Protein AF-A0A940DG39-F1 (afdb_monomer_lite)

Foldseek 3Di:
DFQACVVLPCVLVVLQDPPDDAQAAEYADDDLQQADPCCSVPGCRVVSVVSNVVSCVVVPHHYDLQQPADWDDDPQKIKHKALSDDDDRPHHDHRLCSDIWMWIDHPHAIEIESAQHFCPPHRLVVCLVVPFAHAEYAWHPLQEPRTPDLSSCNRHLYQAYEGADPDDRDPVSCCRNCVVSVHYYYYCVVFVGWDWDVPPVVDIDIDGNDD

Sequence (211 aa):
THAHSDHLGGFDTVIEEDNVRIGRAYLKRYYEDRIDDYEVENWDNLEVYGQTVYALNAKGVPIISELEDVSFELGNYTVTIFNGREAEEGNKVGENENSLAVLVEKNGYRVMLSGDMNNYDGDEDEVGAAVGRVNVLKLGHHGYRGSSSADYVKALSPDFAIQTTGNPVDLGVKLRVTFAEGAPIYSTVKHNGIILDITRVDTPKLYQDIL

Secondary structure (DSSP, 8-state):
--S-HHHHTTHHHHHH-TT---S-EE-----GGGB-HHHHHHS-HHHHHHHHHHHHHHTTPPEE---TT-EEEETTEEEEEE--PPPPTT--B-TTTT--EEEEEETTEEEEE-TT--SSSSHHHHHHHHH---SEEEPGGGG-TTSS-HHHHHHH--SEEEE-SSSPPPHHHHIIIIIIS---EEETTTTTSEEEE-SSTTS-EEEES--

Structure (mmCIF, N/CA/C/O backbone):
data_AF-A0A940DG39-F1
#
_entry.id   AF-A0A940DG39-F1
#
loop_
_atom_site.group_PDB
_atom_site.id
_atom_site.type_symbol
_atom_site.label_atom_id
_atom_site.label_alt_id
_atom_site.label_comp_id
_atom_site.label_asym_id
_atom_site.label_entity_id
_atom_site.label_seq_id
_atom_site.pdbx_PDB_ins_code
_atom_site.Cartn_x
_atom_site.Cartn_y
_atom_site.Cartn_z
_atom_site.occupancy
_atom_site.B_iso_or_equiv
_atom_site.auth_seq_id
_atom_site.auth_comp_id
_atom_site.auth_asym_id
_atom_site.auth_atom_id
_atom_site.pdbx_PDB_model_num
ATOM 1 N N . THR A 1 1 ? -4.215 1.528 4.388 1.00 96.94 1 THR A N 1
ATOM 2 C CA . THR A 1 1 ? -2.843 0.989 4.559 1.00 96.94 1 THR A CA 1
ATOM 3 C C . THR A 1 1 ? -2.188 1.639 5.751 1.00 96.94 1 THR A C 1
ATOM 5 O O . THR A 1 1 ? -1.675 0.912 6.583 1.00 96.94 1 THR A O 1
ATOM 8 N N . HIS A 1 2 ? -2.288 2.959 5.849 1.00 97.69 2 HIS A N 1
ATOM 9 C CA . HIS A 1 2 ? -1.976 3.809 6.999 1.00 97.69 2 HIS A CA 1
ATOM 10 C C . HIS A 1 2 ? -3.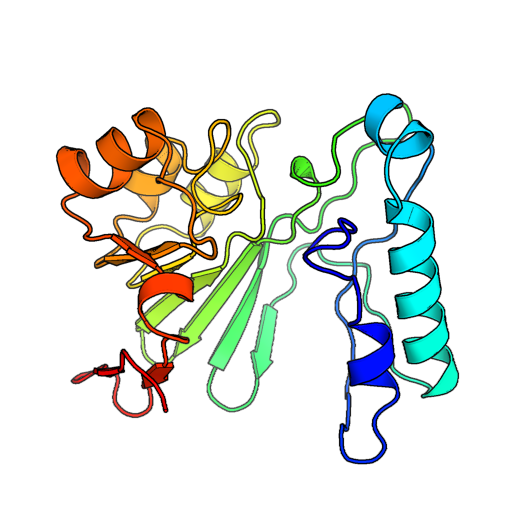011 4.958 7.024 1.00 97.69 2 HIS A C 1
ATOM 12 O O . HIS A 1 2 ? -3.944 4.929 6.214 1.00 97.69 2 HIS A O 1
ATOM 18 N N . ALA A 1 3 ? -2.879 5.922 7.930 1.00 97.94 3 ALA A N 1
ATOM 19 C CA . ALA A 1 3 ? -3.889 6.923 8.257 1.00 97.94 3 ALA A CA 1
ATOM 20 C C . ALA A 1 3 ? -3.775 8.275 7.530 1.00 97.94 3 ALA A C 1
ATOM 22 O O . ALA A 1 3 ? -4.431 9.219 7.952 1.00 97.94 3 ALA A O 1
ATOM 23 N N . HIS A 1 4 ? -3.022 8.405 6.433 1.00 98.38 4 HIS A N 1
ATOM 24 C CA . HIS A 1 4 ? -3.082 9.634 5.629 1.00 98.38 4 HIS A CA 1
ATOM 25 C C . HIS A 1 4 ? -4.418 9.737 4.889 1.00 98.38 4 HIS A C 1
ATOM 27 O O . HIS A 1 4 ? -5.037 8.735 4.502 1.00 98.38 4 HIS A O 1
ATOM 33 N N . SER A 1 5 ? -4.884 10.967 4.689 1.00 97.81 5 SER A N 1
ATOM 34 C CA . SER A 1 5 ? -6.203 11.258 4.124 1.00 97.81 5 SER A CA 1
ATOM 35 C C . SER A 1 5 ? -6.361 10.862 2.660 1.00 97.81 5 SER A C 1
ATOM 37 O O . SER A 1 5 ? -7.471 10.570 2.229 1.00 97.81 5 SER A O 1
ATOM 39 N N . ASP A 1 6 ? -5.295 10.745 1.879 1.00 96.69 6 ASP A N 1
ATOM 40 C CA . ASP A 1 6 ? -5.380 10.211 0.518 1.00 96.69 6 ASP A CA 1
ATOM 41 C C . ASP A 1 6 ? -5.486 8.669 0.467 1.00 96.69 6 ASP A C 1
ATOM 43 O O . ASP A 1 6 ? -5.678 8.099 -0.612 1.00 96.69 6 ASP A O 1
ATOM 47 N N . HIS A 1 7 ? -5.453 7.998 1.631 1.00 97.00 7 HIS A N 1
ATOM 48 C CA . HIS A 1 7 ? -5.701 6.558 1.787 1.00 97.00 7 HIS A CA 1
ATOM 49 C C . HIS A 1 7 ? -6.968 6.245 2.591 1.00 97.00 7 HIS A C 1
ATOM 51 O O . HIS A 1 7 ? -7.757 5.406 2.155 1.00 97.00 7 HIS A O 1
ATOM 57 N N . LEU A 1 8 ? -7.164 6.874 3.758 1.00 96.38 8 LEU A N 1
ATOM 58 C CA . LEU A 1 8 ? -8.368 6.684 4.589 1.00 96.38 8 LEU A CA 1
ATOM 59 C C . LEU A 1 8 ? -9.456 7.734 4.357 1.00 96.38 8 LEU A C 1
ATOM 61 O O . LEU A 1 8 ? -10.614 7.481 4.689 1.00 96.38 8 LEU A O 1
ATOM 65 N N . GLY A 1 9 ? -9.124 8.899 3.805 1.00 94.56 9 GLY A N 1
ATOM 66 C CA . GLY A 1 9 ? -10.097 9.970 3.609 1.00 94.56 9 GLY A CA 1
ATOM 67 C C . GLY A 1 9 ? -11.226 9.538 2.675 1.00 94.56 9 GLY A C 1
ATOM 68 O O . GLY A 1 9 ? -11.003 8.996 1.591 1.00 94.56 9 GLY A O 1
ATOM 69 N N . GLY A 1 10 ? -12.464 9.748 3.124 1.00 93.19 10 GLY A N 1
ATOM 70 C CA . GLY A 1 10 ? -13.676 9.318 2.425 1.00 93.19 10 GLY A CA 1
ATOM 71 C C . GLY A 1 10 ? -13.954 7.812 2.497 1.00 93.19 10 GLY A C 1
ATOM 72 O O . GLY A 1 10 ? -14.935 7.345 1.912 1.00 93.19 10 GLY A O 1
ATOM 73 N N . PHE A 1 11 ? -13.122 7.024 3.188 1.00 93.94 11 PHE A N 1
ATOM 74 C CA . PHE A 1 11 ? -13.364 5.590 3.334 1.00 93.94 11 PHE A CA 1
ATOM 75 C C . PHE A 1 11 ? -14.551 5.304 4.259 1.00 93.94 11 PHE A C 1
ATOM 77 O O . PHE A 1 11 ? -15.302 4.362 4.012 1.00 93.94 11 PHE A O 1
ATOM 84 N N . ASP A 1 12 ? -14.779 6.162 5.252 1.00 96.62 12 ASP A N 1
ATOM 85 C CA . ASP A 1 12 ? -16.000 6.226 6.059 1.00 96.62 12 ASP A CA 1
ATOM 86 C C . ASP A 1 12 ? -17.260 6.336 5.185 1.00 96.62 12 ASP A C 1
ATOM 88 O O . ASP A 1 12 ? -18.193 5.559 5.364 1.00 96.62 12 ASP A O 1
ATOM 92 N N . THR A 1 13 ? -17.243 7.192 4.159 1.00 96.94 13 THR A N 1
ATOM 93 C CA . THR A 1 13 ? -18.361 7.347 3.216 1.00 96.94 13 THR A CA 1
ATOM 94 C C . THR A 1 13 ? -18.645 6.030 2.491 1.00 96.94 13 THR A C 1
ATOM 96 O O . THR A 1 13 ? -19.789 5.588 2.431 1.00 96.94 13 THR A O 1
ATOM 99 N N . VAL A 1 14 ? -17.604 5.342 1.998 1.00 95.69 14 VAL A N 1
ATOM 100 C CA . VAL A 1 14 ? -17.751 4.015 1.363 1.00 95.69 14 VAL A CA 1
ATOM 101 C C . VAL A 1 14 ? -18.278 2.980 2.357 1.00 95.69 14 VAL A C 1
ATOM 103 O O . VAL A 1 14 ? -19.089 2.128 1.991 1.00 95.69 14 VAL A O 1
ATOM 106 N N . ILE A 1 15 ? -17.821 3.035 3.609 1.00 97.19 15 ILE A N 1
ATOM 107 C CA . ILE A 1 15 ? -18.299 2.154 4.671 1.00 97.19 15 ILE A CA 1
ATOM 108 C C . ILE A 1 15 ? -19.778 2.400 4.935 1.00 97.19 15 ILE A C 1
ATOM 110 O O . ILE A 1 15 ? -20.499 1.424 5.104 1.00 97.19 15 ILE A O 1
ATOM 114 N N . GLU A 1 16 ? -20.243 3.648 4.943 1.00 96.62 16 GLU A N 1
ATOM 115 C CA . GLU A 1 16 ? -21.619 4.041 5.255 1.00 96.62 16 GLU A CA 1
ATOM 116 C C . GLU A 1 16 ? -22.638 3.663 4.172 1.00 96.62 16 GLU A C 1
ATOM 118 O O . GLU A 1 16 ? -23.787 3.374 4.510 1.00 96.62 16 GLU A O 1
ATOM 123 N N . GLU A 1 17 ? -22.224 3.494 2.915 1.00 97.44 17 GLU A N 1
ATOM 124 C CA . GLU A 1 17 ? -23.105 3.104 1.804 1.00 97.44 17 GLU A CA 1
ATOM 125 C C . GLU A 1 17 ? -23.902 1.807 2.066 1.00 97.44 17 GLU A C 1
ATOM 127 O O . GLU A 1 17 ? -23.350 0.742 2.363 1.00 97.44 17 GLU A O 1
ATOM 132 N N . ASP A 1 18 ? -25.230 1.862 1.925 1.00 94.38 18 ASP A N 1
ATOM 133 C CA . ASP A 1 18 ? -26.146 0.751 2.248 1.00 94.38 18 ASP A CA 1
ATOM 134 C C . ASP A 1 18 ? -25.943 -0.495 1.369 1.00 94.38 18 ASP A C 1
ATOM 136 O O . ASP A 1 18 ? -26.258 -1.624 1.763 1.00 94.38 18 ASP A O 1
ATOM 140 N N . ASN A 1 19 ? -25.429 -0.309 0.152 1.00 95.81 19 ASN A N 1
ATOM 141 C CA . ASN A 1 19 ? -25.162 -1.392 -0.793 1.00 95.81 19 ASN A CA 1
ATOM 142 C C . ASN A 1 19 ? -23.775 -2.035 -0.605 1.00 95.81 19 ASN A C 1
ATOM 144 O O . ASN A 1 19 ? -23.493 -3.050 -1.250 1.00 95.81 19 ASN A O 1
ATOM 148 N N . VAL A 1 20 ? -22.938 -1.504 0.291 1.00 95.50 20 VAL A N 1
ATOM 149 C CA . VAL A 1 20 ? -21.625 -2.059 0.622 1.00 95.50 20 VAL A CA 1
ATOM 150 C C . VAL A 1 20 ? -21.750 -2.967 1.844 1.00 95.50 20 VAL A C 1
ATOM 152 O O . VAL A 1 20 ? -22.178 -2.565 2.925 1.00 95.50 20 VAL A O 1
ATOM 155 N N . ARG A 1 21 ? -21.365 -4.236 1.674 1.00 94.25 21 ARG A N 1
ATOM 156 C CA . ARG A 1 21 ? -21.323 -5.229 2.756 1.00 94.25 21 ARG A CA 1
ATOM 157 C C . ARG A 1 21 ? -19.880 -5.544 3.101 1.00 94.25 21 ARG A C 1
ATOM 159 O O . ARG A 1 21 ? -19.159 -6.098 2.274 1.00 94.25 21 ARG A O 1
ATOM 166 N N . ILE A 1 22 ? -19.489 -5.242 4.333 1.00 96.12 22 ILE A N 1
ATOM 167 C CA . ILE A 1 22 ? -18.119 -5.428 4.812 1.00 96.12 22 ILE A CA 1
ATOM 168 C C . ILE A 1 22 ? -18.109 -6.561 5.830 1.00 96.12 22 ILE A C 1
ATOM 170 O O . ILE A 1 22 ? -18.815 -6.514 6.832 1.00 96.12 22 ILE A O 1
ATOM 174 N N . GLY A 1 23 ? -17.325 -7.604 5.556 1.00 95.94 23 GLY A N 1
ATOM 175 C CA . GLY A 1 23 ? -17.200 -8.744 6.468 1.00 95.94 23 GLY A CA 1
ATOM 176 C C . GLY A 1 23 ? -16.258 -8.478 7.644 1.00 95.94 23 GLY A C 1
ATOM 177 O O . GLY A 1 23 ? -16.492 -8.981 8.737 1.00 95.94 23 GLY A O 1
ATOM 178 N N . ARG A 1 24 ? -15.181 -7.724 7.405 1.00 97.12 24 ARG A N 1
ATOM 179 C CA . ARG A 1 24 ? -14.137 -7.346 8.371 1.00 97.12 24 ARG A CA 1
ATOM 180 C C . ARG A 1 24 ? -13.260 -6.246 7.777 1.00 97.12 24 ARG A C 1
ATOM 182 O O . ARG A 1 24 ? -13.156 -6.158 6.553 1.00 97.12 24 ARG A O 1
ATOM 189 N N . ALA A 1 25 ? -12.608 -5.475 8.634 1.00 97.50 25 ALA A N 1
ATOM 190 C CA . ALA A 1 25 ? -11.588 -4.501 8.271 1.00 97.50 25 ALA A CA 1
ATOM 191 C C . ALA A 1 25 ? -10.239 -4.902 8.874 1.00 97.50 25 ALA A C 1
ATOM 193 O O . ALA A 1 25 ? -10.183 -5.345 10.018 1.00 97.50 25 ALA A O 1
ATOM 194 N N . TYR A 1 26 ? -9.165 -4.732 8.108 1.00 98.06 26 TYR A N 1
ATOM 195 C CA . TYR A 1 26 ? -7.789 -4.866 8.584 1.00 98.06 26 TYR A CA 1
ATOM 196 C C . TYR A 1 26 ? -7.218 -3.458 8.716 1.00 98.06 26 TYR A C 1
ATOM 198 O O . TYR A 1 26 ? -7.115 -2.748 7.715 1.00 98.06 26 TYR A O 1
ATOM 206 N N . LEU A 1 27 ? -6.934 -3.033 9.944 1.00 97.62 27 LEU A N 1
ATOM 207 C CA . LEU A 1 27 ? -6.554 -1.657 10.248 1.00 97.62 27 LEU A CA 1
ATOM 208 C C . LEU A 1 27 ? -5.621 -1.648 11.463 1.00 97.62 27 LEU A C 1
ATOM 210 O O . LEU A 1 27 ? -6.032 -2.057 12.554 1.00 97.62 27 LEU A O 1
ATOM 214 N N . LYS A 1 28 ? -4.380 -1.187 11.258 1.00 96.75 28 LYS A N 1
ATOM 215 C CA . LYS A 1 28 ? -3.438 -0.894 12.348 1.00 96.75 28 LYS A CA 1
ATOM 216 C C . LYS A 1 28 ? -4.031 0.147 13.282 1.00 96.75 28 LYS A C 1
ATOM 218 O O . LYS A 1 28 ? -4.863 0.954 12.865 1.00 96.75 28 LYS A O 1
ATOM 223 N N . ARG A 1 29 ? -3.637 0.112 14.550 1.00 96.31 29 ARG A N 1
ATOM 224 C CA . ARG A 1 29 ? -4.107 1.116 15.506 1.00 96.31 29 ARG A CA 1
ATOM 225 C C . ARG A 1 29 ? -3.304 2.390 15.309 1.00 96.31 29 ARG A C 1
ATOM 227 O O . ARG A 1 29 ? -2.085 2.348 15.251 1.00 96.31 29 ARG A O 1
ATOM 234 N N . TYR A 1 30 ? -3.987 3.527 15.277 1.00 96.50 30 TYR A N 1
ATOM 235 C CA . TYR A 1 30 ? -3.310 4.816 15.303 1.00 96.50 30 TYR A CA 1
ATOM 236 C C . TYR A 1 30 ? -2.899 5.160 16.740 1.00 96.50 30 TYR A C 1
ATOM 238 O O . TYR A 1 30 ? -3.759 5.337 17.610 1.00 96.50 30 TYR A O 1
ATOM 246 N N . TYR A 1 31 ? -1.593 5.242 16.985 1.00 96.00 31 TYR A N 1
ATOM 247 C CA . TYR A 1 31 ? -1.007 5.648 18.263 1.00 96.00 31 TYR A CA 1
ATOM 248 C C . TYR A 1 31 ? -0.365 7.024 18.105 1.00 96.00 31 TYR A C 1
ATOM 250 O O . TYR A 1 31 ? 0.789 7.120 17.704 1.00 96.00 31 TYR A O 1
ATOM 258 N N . GLU A 1 32 ? -1.110 8.088 18.409 1.00 95.50 32 GLU A N 1
ATOM 259 C CA . GLU A 1 32 ? -0.660 9.480 18.232 1.00 95.50 32 GLU A CA 1
ATOM 260 C C . GLU A 1 32 ? 0.696 9.764 18.903 1.00 95.50 32 GLU A C 1
ATOM 262 O O . GLU A 1 32 ? 1.525 10.483 18.357 1.00 95.50 32 GLU A O 1
ATOM 267 N N . ASP A 1 33 ? 0.969 9.138 20.051 1.00 95.75 33 ASP A N 1
ATOM 268 C CA . ASP A 1 33 ? 2.230 9.261 20.789 1.00 95.75 33 ASP A CA 1
ATOM 269 C C . ASP A 1 33 ? 3.442 8.621 20.084 1.00 95.75 33 ASP A C 1
ATOM 271 O O . ASP A 1 33 ? 4.585 8.882 20.470 1.00 95.75 33 ASP A O 1
ATOM 275 N N . ARG A 1 34 ? 3.199 7.814 19.044 1.00 96.56 34 ARG A N 1
ATOM 276 C CA . ARG A 1 34 ? 4.197 7.108 18.224 1.00 96.56 34 ARG A CA 1
ATOM 277 C C . ARG A 1 34 ? 4.277 7.637 16.792 1.00 96.56 34 ARG A C 1
ATOM 279 O O . ARG A 1 34 ? 4.991 7.056 15.977 1.00 96.56 34 ARG A O 1
ATOM 286 N N . ILE A 1 35 ? 3.577 8.729 16.486 1.00 97.31 35 ILE A N 1
ATOM 287 C CA . ILE A 1 35 ? 3.649 9.401 15.185 1.00 97.31 35 ILE A CA 1
ATOM 288 C C . ILE A 1 35 ? 4.539 10.640 15.277 1.00 97.31 35 ILE A C 1
ATOM 290 O O . ILE A 1 35 ? 4.609 11.289 16.324 1.00 97.31 35 ILE A O 1
ATOM 294 N N . ASP A 1 36 ? 5.262 10.941 14.196 1.00 96.38 36 ASP A N 1
ATOM 295 C CA . ASP A 1 36 ? 6.071 12.153 14.080 1.00 96.38 36 ASP A CA 1
ATOM 296 C C . ASP A 1 36 ? 5.241 13.412 14.382 1.00 96.38 36 ASP A C 1
ATOM 298 O O . ASP A 1 36 ? 4.117 13.580 13.901 1.00 96.38 36 ASP A O 1
ATOM 302 N N . ASP A 1 37 ? 5.816 14.309 15.189 1.00 97.44 37 ASP A N 1
ATOM 303 C CA . ASP A 1 37 ? 5.130 15.512 15.672 1.00 97.44 37 ASP A CA 1
ATOM 304 C C . ASP A 1 37 ? 4.659 16.409 14.526 1.00 97.44 37 ASP A C 1
ATOM 306 O O . ASP A 1 37 ? 3.609 17.039 14.630 1.00 97.44 37 ASP A O 1
ATOM 310 N N . TYR A 1 38 ? 5.387 16.440 13.406 1.00 97.94 38 TYR A N 1
ATOM 311 C CA . TYR A 1 38 ? 4.965 17.208 12.246 1.00 97.94 38 TYR A CA 1
ATOM 312 C C . TYR A 1 38 ? 3.636 16.696 11.689 1.00 97.94 38 TYR A C 1
ATOM 314 O O . TYR A 1 38 ? 2.758 17.510 11.403 1.00 97.94 38 TYR A O 1
ATOM 322 N N . GLU A 1 39 ? 3.466 15.380 11.548 1.00 98.12 39 GLU A N 1
ATOM 323 C CA . GLU A 1 39 ? 2.215 14.818 11.032 1.00 98.12 39 GLU A CA 1
ATOM 324 C C . GLU A 1 39 ? 1.061 15.064 12.007 1.00 98.12 39 GLU A C 1
ATOM 326 O O . GLU A 1 39 ? -0.011 15.496 11.587 1.00 98.12 39 GLU A O 1
ATOM 331 N N . VAL A 1 40 ? 1.300 14.868 13.309 1.00 97.50 40 VAL A N 1
ATOM 332 C CA . VAL A 1 40 ? 0.298 15.110 14.360 1.00 97.50 40 VAL A CA 1
ATOM 333 C C . VAL A 1 40 ? -0.165 16.570 14.366 1.00 97.50 40 VAL A C 1
ATOM 335 O O . VAL A 1 40 ? -1.354 16.845 14.509 1.00 97.50 40 VAL A O 1
ATOM 338 N N . GLU A 1 41 ? 0.757 17.520 14.201 1.00 97.81 41 GLU A N 1
ATOM 339 C CA . GLU A 1 41 ? 0.451 18.952 14.260 1.00 97.81 41 GLU A CA 1
ATOM 340 C C . GLU A 1 41 ? -0.143 19.517 12.960 1.00 97.81 41 GLU A C 1
ATOM 342 O O . GLU A 1 41 ? -0.834 20.539 13.006 1.00 97.81 41 GLU A O 1
ATOM 347 N N . ASN A 1 42 ? 0.153 18.917 11.801 1.00 98.06 42 ASN A N 1
ATOM 348 C CA . ASN A 1 42 ? -0.136 19.530 10.499 1.00 98.06 42 ASN A CA 1
ATOM 349 C C . ASN A 1 42 ? -1.135 18.753 9.639 1.00 98.06 42 ASN A C 1
ATOM 351 O O . ASN A 1 42 ? -1.664 19.343 8.691 1.00 98.06 42 ASN A O 1
ATOM 355 N N . TRP A 1 43 ? -1.383 17.473 9.921 1.00 97.88 43 TRP A N 1
ATOM 356 C CA . TRP A 1 43 ? -2.226 16.601 9.099 1.00 97.88 43 TRP A CA 1
ATOM 357 C C . TRP A 1 43 ? -3.445 16.077 9.864 1.00 97.88 43 TRP A C 1
ATOM 359 O O . TRP A 1 43 ? -3.592 16.259 11.070 1.00 97.88 43 TRP A O 1
ATOM 369 N N . ASP A 1 44 ? -4.366 15.459 9.130 1.00 97.56 44 ASP A N 1
ATOM 370 C CA . ASP A 1 44 ? -5.678 15.016 9.601 1.00 97.56 44 ASP A CA 1
ATOM 371 C C . ASP A 1 44 ? -5.724 13.520 9.963 1.00 97.56 44 ASP A C 1
ATOM 373 O O . ASP A 1 44 ? -6.801 12.930 10.050 1.00 97.56 44 ASP A O 1
ATOM 377 N N . ASN A 1 45 ? -4.565 12.904 10.223 1.00 98.00 45 ASN A N 1
ATOM 378 C CA . ASN A 1 45 ? -4.420 11.456 10.406 1.00 98.00 45 ASN A CA 1
ATOM 379 C C . ASN A 1 45 ? -5.372 10.879 11.470 1.00 98.00 45 ASN A C 1
ATOM 381 O O . ASN A 1 45 ? -6.102 9.914 11.225 1.00 98.00 45 ASN A O 1
ATOM 385 N N . LEU A 1 46 ? -5.399 11.496 12.659 1.00 97.69 46 LEU A N 1
ATOM 386 C CA . LEU A 1 46 ? -6.267 11.065 13.758 1.00 97.69 46 LEU A CA 1
ATOM 387 C C . LEU A 1 46 ? -7.753 11.235 13.413 1.00 97.69 46 LEU A C 1
ATOM 389 O O . LEU A 1 46 ? -8.580 10.411 13.813 1.00 97.69 46 LEU A O 1
ATOM 393 N N . GLU A 1 47 ? -8.096 12.292 12.675 1.00 98.00 47 GLU A N 1
ATOM 394 C CA . GLU A 1 47 ? -9.468 12.577 12.265 1.00 98.00 47 GLU A CA 1
ATOM 395 C C . GLU A 1 47 ? -9.981 11.496 11.308 1.00 98.00 47 GLU A C 1
ATOM 397 O O . GLU A 1 47 ? -10.995 10.856 11.605 1.00 98.00 47 GLU A O 1
ATOM 402 N N . VAL A 1 48 ? -9.260 11.224 10.214 1.00 98.31 48 VAL A N 1
ATOM 403 C CA . VAL A 1 48 ? -9.685 10.227 9.214 1.00 98.31 48 VAL A CA 1
ATOM 404 C C . VAL A 1 48 ? -9.650 8.797 9.762 1.00 98.31 48 VAL A C 1
ATOM 406 O O . VAL A 1 48 ? -10.527 7.983 9.446 1.00 98.31 48 VAL A O 1
ATOM 409 N N . TYR A 1 49 ? -8.701 8.484 10.653 1.00 98.56 49 TYR A N 1
ATOM 410 C CA . TYR A 1 49 ? -8.698 7.219 11.390 1.00 98.56 49 TYR A CA 1
ATOM 411 C C . TYR A 1 49 ? -9.943 7.092 12.281 1.00 98.56 49 TYR A C 1
ATOM 413 O O . TYR A 1 49 ? -10.640 6.073 12.243 1.00 98.56 49 TYR A O 1
ATOM 421 N N . GLY A 1 50 ? -10.263 8.138 13.050 1.00 98.50 50 GLY A N 1
ATOM 422 C CA . GLY A 1 50 ? -11.428 8.176 13.931 1.00 98.50 50 GLY A CA 1
ATOM 423 C C . GLY A 1 50 ? -12.752 8.023 13.179 1.00 98.50 50 GLY A C 1
ATOM 424 O O . GLY A 1 50 ? -13.594 7.222 13.590 1.00 98.50 50 GLY A O 1
ATOM 425 N N . GLN A 1 51 ? -12.913 8.729 12.055 1.00 98.50 51 GLN A N 1
ATOM 426 C CA . GLN A 1 51 ? -14.073 8.613 11.160 1.00 98.50 51 GLN A CA 1
ATOM 427 C C . GLN A 1 51 ? -14.236 7.177 10.643 1.00 98.50 51 GLN A C 1
ATOM 429 O O . GLN A 1 51 ? -15.312 6.586 10.761 1.00 98.50 51 GLN A O 1
ATOM 434 N N . THR A 1 52 ? -13.144 6.567 10.172 1.00 98.38 52 THR A N 1
ATOM 435 C CA . THR A 1 52 ? -13.136 5.179 9.685 1.00 98.38 52 THR A CA 1
ATOM 436 C C . THR A 1 52 ? -13.548 4.191 10.782 1.00 98.38 52 THR A C 1
ATOM 438 O O . THR A 1 52 ? -14.435 3.357 10.579 1.00 98.38 52 THR A O 1
ATOM 441 N N . VAL A 1 53 ? -12.944 4.283 11.972 1.00 98.62 53 VAL A N 1
ATOM 442 C CA . VAL A 1 53 ? -13.264 3.407 13.112 1.00 98.62 53 VAL A CA 1
ATOM 443 C C . VAL A 1 53 ? -14.711 3.594 13.567 1.00 98.62 53 VAL A C 1
ATOM 445 O O . VAL A 1 53 ? -15.387 2.611 13.885 1.00 98.62 53 VAL A O 1
ATOM 448 N N . TYR A 1 54 ? -15.214 4.830 13.585 1.00 98.44 54 TYR A N 1
ATOM 449 C CA . TYR A 1 54 ? -16.607 5.115 13.913 1.00 98.44 54 TYR A CA 1
ATOM 450 C C . TYR A 1 54 ? -17.566 4.444 12.924 1.00 98.44 54 TYR A C 1
ATOM 452 O O . TYR A 1 54 ? -18.451 3.703 13.357 1.00 98.44 54 TYR A O 1
ATOM 460 N N . ALA A 1 55 ? -17.356 4.629 11.617 1.00 98.25 55 ALA A N 1
ATOM 461 C CA . ALA A 1 55 ? -18.202 4.052 10.573 1.00 98.25 55 ALA A CA 1
ATOM 462 C C . ALA A 1 55 ? -18.217 2.511 10.625 1.00 98.25 55 ALA A C 1
ATOM 464 O O . ALA A 1 55 ? -19.279 1.883 10.557 1.00 98.25 55 ALA A O 1
ATOM 465 N N . LEU A 1 56 ? -17.050 1.884 10.833 1.00 98.44 56 LEU A N 1
ATOM 466 C CA . LEU A 1 56 ? -16.933 0.429 10.994 1.00 98.44 56 LEU A CA 1
ATOM 467 C C . LEU A 1 56 ? -17.715 -0.072 12.214 1.00 98.44 56 LEU A C 1
ATOM 469 O O . LEU A 1 56 ? -18.501 -1.017 12.102 1.00 98.44 56 LEU A O 1
ATOM 473 N N . ASN A 1 57 ? -17.550 0.583 13.366 1.00 98.25 57 ASN A N 1
ATOM 474 C CA . ASN A 1 57 ? -18.260 0.225 14.593 1.00 98.25 57 ASN A CA 1
ATOM 475 C C . ASN A 1 57 ? -19.774 0.436 14.472 1.00 98.25 57 ASN A C 1
ATOM 477 O O . ASN A 1 57 ? -20.542 -0.410 14.931 1.00 98.25 57 ASN A O 1
ATOM 481 N N . ALA A 1 58 ? -20.215 1.517 13.825 1.00 97.88 58 ALA A N 1
ATOM 482 C CA . ALA A 1 58 ? -21.630 1.804 13.597 1.00 97.88 58 ALA A CA 1
ATOM 483 C C . ALA A 1 58 ? -22.318 0.705 12.768 1.00 97.88 58 ALA A C 1
ATOM 485 O O . ALA A 1 58 ? -23.471 0.361 13.034 1.00 97.88 58 ALA A O 1
ATOM 486 N N . LYS A 1 59 ? -21.596 0.096 11.817 1.00 96.94 59 LYS A N 1
ATOM 487 C CA . LYS A 1 59 ? -22.068 -1.065 11.043 1.00 96.94 59 LYS A CA 1
ATOM 488 C C . LYS A 1 59 ? -21.792 -2.422 11.697 1.00 96.94 59 LYS A C 1
ATOM 490 O O . LYS A 1 59 ? -22.149 -3.452 11.126 1.00 96.94 59 LYS A O 1
ATOM 495 N N . GLY A 1 60 ? -21.179 -2.449 12.881 1.00 97.25 60 GLY A N 1
ATOM 496 C CA . GLY A 1 60 ? -20.810 -3.687 13.569 1.00 97.25 60 GLY A CA 1
ATOM 497 C C . GLY A 1 60 ? -19.775 -4.522 12.807 1.00 97.25 60 GLY A C 1
ATOM 498 O O . GLY A 1 60 ? -19.763 -5.746 12.935 1.00 97.25 60 GLY A O 1
ATOM 499 N N . VAL A 1 61 ? -18.936 -3.879 11.990 1.00 98.38 61 VAL A N 1
ATOM 500 C CA . VAL A 1 61 ? -17.879 -4.540 11.219 1.00 98.38 61 VAL A CA 1
ATOM 501 C C . VAL A 1 61 ? -16.705 -4.864 12.151 1.00 98.38 61 VAL A C 1
ATOM 503 O O . VAL A 1 61 ? -16.173 -3.956 12.788 1.00 98.38 61 VAL A O 1
ATOM 506 N N . PRO A 1 62 ? -16.247 -6.127 12.225 1.00 98.19 62 PRO A N 1
ATOM 507 C CA . PRO A 1 62 ? -15.068 -6.485 13.008 1.00 98.19 62 PRO A CA 1
ATOM 508 C C . PRO A 1 62 ? -13.805 -5.784 12.494 1.00 98.19 62 PRO A C 1
ATOM 510 O O . PRO A 1 62 ? -13.478 -5.898 11.310 1.00 98.19 62 PRO A O 1
ATOM 513 N N . ILE A 1 63 ? -13.074 -5.121 13.392 1.00 98.44 63 ILE A N 1
ATOM 514 C CA . ILE A 1 63 ? -11.763 -4.521 13.116 1.00 98.44 63 ILE A CA 1
ATOM 515 C C . ILE A 1 63 ? -10.673 -5.471 13.621 1.00 98.44 63 ILE A C 1
ATOM 517 O O . ILE A 1 63 ? -10.655 -5.842 14.794 1.00 98.44 63 ILE A O 1
ATOM 521 N N . ILE A 1 64 ? -9.779 -5.878 12.725 1.00 98.06 64 ILE A N 1
ATOM 522 C CA . ILE A 1 64 ? -8.619 -6.721 13.005 1.00 98.06 64 ILE A CA 1
ATOM 523 C C . ILE A 1 64 ? -7.387 -5.817 12.988 1.00 98.06 64 ILE A C 1
ATOM 525 O O . ILE A 1 64 ? -7.023 -5.296 11.934 1.00 98.06 64 ILE A O 1
ATOM 529 N N . SER A 1 65 ? -6.767 -5.648 14.155 1.00 97.06 65 SER A N 1
ATOM 530 C CA . SER A 1 65 ? -5.558 -4.827 14.328 1.00 97.06 65 SER A CA 1
ATOM 531 C C . SER A 1 65 ? -4.310 -5.628 14.686 1.00 97.06 65 SER A C 1
ATOM 533 O O . SER A 1 65 ? -3.215 -5.098 14.587 1.00 97.06 65 SER A O 1
ATOM 535 N N . GLU A 1 66 ? -4.456 -6.904 15.049 1.00 95.38 66 GLU A N 1
ATOM 536 C CA . GLU A 1 66 ? -3.320 -7.823 15.173 1.00 95.38 66 GLU A CA 1
ATOM 537 C C . GLU A 1 66 ? -2.988 -8.333 13.766 1.00 95.38 66 GLU A C 1
ATOM 539 O O . GLU A 1 66 ? -3.719 -9.165 13.218 1.00 95.38 66 GLU A O 1
ATOM 544 N N . LEU A 1 67 ? -1.963 -7.744 13.144 1.00 96.62 67 LEU A N 1
ATOM 545 C CA . LEU A 1 67 ? -1.686 -7.888 11.709 1.00 96.62 67 LEU A CA 1
ATOM 546 C C . LEU A 1 67 ? -0.353 -8.571 11.389 1.00 96.62 67 LEU A C 1
ATOM 548 O O . LEU A 1 67 ? 0.006 -8.689 10.218 1.00 96.62 67 LEU A O 1
ATOM 552 N N . GLU A 1 68 ? 0.355 -9.057 12.405 1.00 93.25 68 GLU A N 1
ATOM 553 C CA . GLU A 1 68 ? 1.515 -9.929 12.221 1.00 93.25 68 GLU A CA 1
ATOM 554 C C . GLU A 1 68 ? 1.073 -11.320 11.741 1.00 93.25 68 GLU A C 1
ATOM 556 O O . GLU A 1 68 ? 0.078 -11.871 12.216 1.00 93.25 68 GLU A O 1
ATOM 561 N N . ASP A 1 69 ? 1.798 -11.874 10.764 1.00 88.12 69 ASP A N 1
ATOM 562 C CA . ASP A 1 69 ? 1.549 -13.198 10.175 1.00 88.12 69 ASP A CA 1
ATOM 563 C C . ASP A 1 69 ? 0.120 -13.414 9.626 1.00 88.12 69 ASP A C 1
ATOM 565 O O . ASP A 1 69 ? -0.402 -14.535 9.587 1.00 88.12 69 ASP A O 1
ATOM 569 N N . VAL A 1 70 ? -0.540 -12.346 9.161 1.00 96.88 70 VAL A N 1
ATOM 570 C CA . VAL A 1 70 ? -1.907 -12.435 8.635 1.00 96.88 70 VAL A CA 1
ATOM 571 C C . VAL A 1 70 ? -1.918 -12.861 7.169 1.00 96.88 70 VAL A C 1
ATOM 573 O O . VAL A 1 70 ? -1.528 -12.118 6.270 1.00 96.88 70 VAL A O 1
ATOM 576 N N . SER A 1 71 ? -2.485 -14.042 6.919 1.00 97.81 71 SER A N 1
ATOM 577 C CA . SER A 1 71 ? -2.833 -14.529 5.582 1.00 97.81 71 SER A CA 1
ATOM 578 C C . SER A 1 71 ? -4.245 -15.118 5.565 1.00 97.81 71 SER A C 1
ATOM 580 O O . SER A 1 71 ? -4.683 -15.752 6.530 1.00 97.81 71 SER A O 1
ATOM 582 N N . PHE A 1 72 ? -4.999 -14.876 4.494 1.00 97.75 72 PHE A N 1
ATOM 583 C CA . PHE A 1 72 ? -6.371 -15.358 4.351 1.00 97.75 72 PHE A CA 1
ATOM 584 C C . PHE A 1 72 ? -6.803 -15.490 2.889 1.00 97.75 72 PHE A C 1
ATOM 586 O O . PHE A 1 72 ? -6.291 -14.822 1.996 1.00 97.75 72 PHE A O 1
ATOM 593 N N . GLU A 1 73 ? -7.828 -16.309 2.662 1.00 97.50 73 GLU A N 1
ATOM 594 C CA . GLU A 1 73 ? -8.471 -16.428 1.356 1.00 97.50 73 GLU A CA 1
ATOM 595 C C . GLU A 1 73 ? -9.554 -15.357 1.169 1.00 97.50 73 GLU A C 1
ATOM 597 O O . GLU A 1 73 ? -10.424 -15.155 2.026 1.00 97.50 73 GLU A O 1
ATOM 602 N N . LEU A 1 74 ? -9.537 -14.711 0.006 1.00 94.94 74 LEU A N 1
ATOM 603 C CA . LEU A 1 74 ? -10.592 -13.845 -0.500 1.00 94.94 74 LEU A CA 1
ATOM 604 C C . LEU A 1 74 ? -11.100 -14.434 -1.820 1.00 94.94 74 LEU A C 1
ATOM 606 O O . LEU A 1 74 ? -10.590 -14.143 -2.895 1.00 94.94 74 LEU A O 1
ATOM 610 N N . GLY A 1 75 ? -12.107 -15.305 -1.754 1.00 93.94 75 GLY A N 1
ATOM 611 C CA . GLY A 1 75 ? -12.578 -16.029 -2.937 1.00 93.94 75 GLY A CA 1
ATOM 612 C C . GLY A 1 75 ? -11.539 -17.042 -3.424 1.00 93.94 75 GLY A C 1
ATOM 613 O O . GLY A 1 75 ? -11.345 -18.061 -2.776 1.00 93.94 75 GLY A O 1
ATOM 614 N N . ASN A 1 76 ? -10.917 -16.785 -4.577 1.00 93.62 76 ASN A N 1
ATOM 615 C CA . ASN A 1 76 ? -9.827 -17.597 -5.139 1.00 93.62 76 ASN A CA 1
ATOM 616 C C . ASN A 1 76 ? -8.475 -16.869 -5.134 1.00 93.62 76 ASN A C 1
ATOM 618 O O . ASN A 1 76 ? -7.605 -17.182 -5.952 1.00 93.62 76 ASN A O 1
ATOM 622 N N . TYR A 1 77 ? -8.353 -15.869 -4.264 1.00 96.00 77 TYR A N 1
ATOM 623 C CA . TYR A 1 77 ? -7.130 -15.129 -4.011 1.00 96.00 77 TYR A CA 1
ATOM 624 C C . TYR A 1 77 ? -6.612 -15.475 -2.623 1.00 96.00 77 TYR A C 1
ATOM 626 O O . TYR A 1 77 ? -7.366 -15.372 -1.655 1.00 96.00 77 TYR A O 1
ATOM 634 N N . THR A 1 78 ? -5.322 -15.763 -2.522 1.00 98.19 78 THR A N 1
ATOM 635 C CA . THR A 1 78 ? -4.611 -15.736 -1.245 1.00 98.19 78 THR A CA 1
ATOM 636 C C . THR A 1 78 ? -4.123 -14.310 -1.019 1.00 98.19 78 THR A C 1
ATOM 638 O O . THR A 1 78 ? -3.508 -13.711 -1.903 1.00 98.19 78 THR A O 1
ATOM 641 N N . VAL A 1 79 ? -4.434 -13.742 0.142 1.00 98.62 79 VAL A N 1
ATOM 642 C CA . VAL A 1 79 ? -4.022 -12.395 0.540 1.00 98.62 79 VAL A CA 1
ATOM 643 C C . VAL A 1 79 ? -3.139 -12.510 1.769 1.00 98.62 79 VAL A C 1
ATOM 645 O O . VAL A 1 79 ? -3.566 -13.070 2.775 1.00 98.62 79 VAL A O 1
ATOM 648 N N . THR A 1 80 ? -1.936 -11.951 1.697 1.00 98.75 80 THR A N 1
ATOM 649 C CA . THR A 1 80 ? -0.991 -11.896 2.818 1.00 98.75 80 THR A CA 1
ATOM 650 C C . THR A 1 80 ? -0.670 -10.442 3.130 1.00 98.75 80 THR A C 1
ATOM 652 O O . THR A 1 80 ? -0.344 -9.666 2.229 1.00 98.75 80 THR A O 1
ATOM 655 N N . ILE A 1 81 ? -0.804 -10.073 4.400 1.00 98.62 81 ILE A N 1
ATOM 656 C CA . ILE A 1 81 ? -0.505 -8.739 4.917 1.00 98.62 81 ILE A CA 1
ATOM 657 C C . ILE A 1 81 ? 0.894 -8.769 5.530 1.00 98.62 81 ILE A C 1
ATOM 659 O O . ILE A 1 81 ? 1.234 -9.673 6.288 1.00 98.62 81 ILE A O 1
ATOM 663 N N . PHE A 1 82 ? 1.688 -7.764 5.190 1.00 98.38 82 PHE A N 1
ATOM 664 C CA . PHE A 1 82 ? 3.019 -7.511 5.715 1.00 98.38 82 PHE A CA 1
ATOM 665 C C . PHE A 1 82 ? 3.058 -6.149 6.403 1.00 98.38 82 PHE A C 1
ATOM 667 O O . PHE A 1 82 ? 2.158 -5.321 6.223 1.00 98.38 82 PHE A O 1
ATOM 674 N N . ASN A 1 83 ? 4.132 -5.926 7.159 1.00 97.12 83 ASN A N 1
ATOM 675 C CA . ASN A 1 83 ? 4.341 -4.727 7.963 1.00 97.12 83 ASN A CA 1
ATOM 676 C C . ASN A 1 83 ? 3.211 -4.463 8.981 1.00 97.12 83 ASN A C 1
ATOM 678 O O . ASN A 1 83 ? 2.754 -3.342 9.191 1.00 97.12 83 ASN A O 1
ATOM 682 N N . GLY A 1 84 ? 2.710 -5.543 9.588 1.00 96.12 84 GLY A N 1
ATOM 683 C CA . GLY A 1 84 ? 1.660 -5.486 10.604 1.00 96.12 84 GLY A CA 1
ATOM 684 C C . GLY A 1 84 ? 2.150 -5.088 11.997 1.00 96.12 84 GLY A C 1
ATOM 685 O O . GLY A 1 84 ? 1.316 -4.872 12.873 1.00 96.12 84 GLY A O 1
ATOM 686 N N . ARG A 1 85 ? 3.473 -4.996 12.197 1.00 9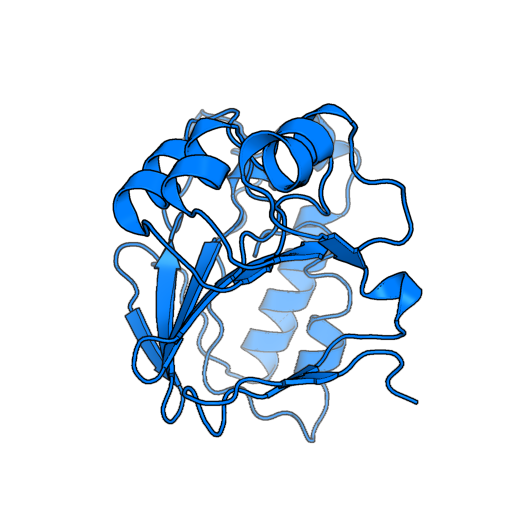1.81 85 ARG A N 1
ATOM 687 C CA . ARG A 1 85 ? 4.082 -4.577 13.462 1.00 91.81 85 ARG A CA 1
ATOM 688 C C . ARG A 1 85 ? 3.779 -3.109 13.740 1.00 91.81 85 ARG A C 1
ATOM 690 O O . ARG A 1 85 ? 3.722 -2.293 12.821 1.00 91.81 85 ARG A O 1
ATOM 697 N N . GLU A 1 86 ? 3.602 -2.776 15.008 1.00 90.50 86 GLU A N 1
ATOM 698 C CA . GLU A 1 86 ? 3.441 -1.394 15.460 1.00 90.50 86 GLU A CA 1
ATOM 699 C C . GLU A 1 86 ? 4.791 -0.851 15.938 1.00 90.50 86 GLU A C 1
ATOM 701 O O . GLU A 1 86 ? 5.595 -1.598 16.502 1.00 90.50 86 GLU A O 1
ATOM 706 N N . ALA A 1 87 ? 5.030 0.452 15.764 1.00 89.94 87 ALA A N 1
ATOM 707 C CA . ALA A 1 87 ? 6.205 1.101 16.341 1.00 89.94 87 ALA A CA 1
ATOM 708 C C . ALA A 1 87 ? 6.243 0.892 17.866 1.00 89.94 87 ALA A C 1
ATOM 710 O O . ALA A 1 87 ? 5.202 0.907 18.533 1.00 89.94 87 ALA A O 1
ATOM 711 N N . GLU A 1 88 ? 7.435 0.689 18.432 1.00 90.06 88 GLU A N 1
ATOM 712 C CA . GLU A 1 88 ? 7.598 0.538 19.882 1.00 90.06 88 GLU A CA 1
ATOM 713 C C . GLU A 1 88 ? 7.214 1.827 20.629 1.00 90.06 88 GLU A C 1
ATOM 715 O O . GLU A 1 88 ? 7.350 2.938 20.116 1.00 90.06 88 GLU A O 1
ATOM 720 N N . GLU A 1 89 ? 6.756 1.690 21.875 1.00 89.81 89 GLU A N 1
ATOM 721 C CA . GLU A 1 89 ? 6.467 2.844 22.730 1.00 89.81 89 GLU A CA 1
ATOM 722 C C . GLU A 1 89 ? 7.721 3.717 22.910 1.00 89.81 89 GLU A C 1
ATOM 724 O O . GLU A 1 89 ? 8.795 3.227 23.259 1.00 89.81 89 GLU A O 1
ATOM 729 N N . GLY A 1 90 ? 7.577 5.024 22.677 1.00 89.06 90 GLY A N 1
ATOM 730 C CA . GLY A 1 90 ? 8.677 5.988 22.743 1.00 89.06 90 GLY A CA 1
ATOM 731 C C . GLY A 1 90 ? 9.455 6.179 21.436 1.00 89.06 90 GLY A C 1
ATOM 732 O O . GLY A 1 90 ? 10.274 7.097 21.373 1.00 89.06 90 GLY A O 1
ATOM 733 N N . ASN A 1 91 ? 9.175 5.388 20.395 1.00 93.12 91 ASN A N 1
ATOM 734 C CA . ASN A 1 91 ? 9.687 5.617 19.046 1.00 93.12 91 ASN A CA 1
ATOM 735 C C . ASN A 1 91 ? 8.603 6.270 18.184 1.00 93.12 91 ASN A C 1
ATOM 737 O O . ASN A 1 91 ? 7.483 5.772 18.109 1.00 93.12 91 ASN A O 1
ATOM 741 N N . LYS A 1 92 ? 8.952 7.383 17.532 1.00 95.62 92 LYS A N 1
ATOM 742 C CA . LYS A 1 92 ? 8.069 8.084 16.596 1.00 95.62 92 LYS A CA 1
ATOM 743 C C . LYS A 1 92 ? 8.459 7.779 15.157 1.00 95.62 92 LYS A C 1
ATOM 745 O O . LYS A 1 92 ? 9.637 7.888 14.816 1.00 95.62 92 LYS A O 1
ATOM 750 N N . VAL A 1 93 ? 7.475 7.421 14.343 1.00 96.19 93 VAL A N 1
ATOM 751 C CA . VAL A 1 93 ? 7.609 7.165 12.900 1.00 96.19 93 VAL A CA 1
ATOM 752 C C . VAL A 1 93 ? 6.558 7.970 12.132 1.00 96.19 93 VAL A C 1
ATOM 754 O O . VAL A 1 93 ? 5.602 8.461 12.729 1.00 96.19 93 VAL A O 1
ATOM 757 N N . GLY A 1 94 ? 6.723 8.142 10.823 1.00 97.06 94 GLY A N 1
ATOM 758 C CA . GLY A 1 94 ? 5.642 8.665 9.992 1.00 97.06 94 GLY A CA 1
ATOM 759 C C . GLY A 1 94 ? 4.581 7.596 9.733 1.00 97.06 94 GLY A C 1
ATOM 760 O O . GLY A 1 94 ? 4.813 6.395 9.896 1.00 97.06 94 GLY A O 1
ATOM 761 N N . GLU A 1 95 ? 3.393 8.004 9.294 1.00 97.50 95 GLU A N 1
ATOM 762 C CA . GLU A 1 95 ? 2.368 7.019 8.926 1.00 97.50 95 GLU A CA 1
ATOM 763 C C . GLU A 1 95 ? 2.730 6.257 7.636 1.00 97.50 95 GLU A C 1
ATOM 765 O O . GLU A 1 95 ? 2.246 5.148 7.411 1.00 97.50 95 GLU A O 1
ATOM 770 N N . ASN A 1 96 ? 3.641 6.784 6.814 1.00 98.06 96 ASN A N 1
ATOM 771 C CA . ASN A 1 96 ? 4.141 6.067 5.642 1.00 98.06 96 ASN A CA 1
ATOM 772 C C . ASN A 1 96 ? 4.876 4.776 6.027 1.00 98.06 96 ASN A C 1
ATOM 774 O O . ASN A 1 96 ? 4.606 3.731 5.432 1.00 98.06 96 ASN A O 1
ATOM 778 N N . GLU A 1 97 ? 5.745 4.839 7.037 1.00 97.31 97 GLU A N 1
ATOM 779 C CA . GLU A 1 97 ? 6.415 3.700 7.676 1.00 97.31 97 GLU A CA 1
ATOM 780 C C . GLU A 1 97 ? 5.382 2.711 8.235 1.00 97.31 97 GLU A C 1
ATOM 782 O O . GLU A 1 97 ? 5.505 1.507 8.069 1.00 97.31 97 GLU A O 1
ATOM 787 N N . ASN A 1 98 ? 4.255 3.196 8.765 1.00 96.50 98 ASN A N 1
ATOM 788 C CA . ASN A 1 98 ? 3.168 2.326 9.222 1.00 96.50 98 ASN A CA 1
ATOM 789 C C . ASN A 1 98 ? 2.348 1.662 8.101 1.00 96.50 98 ASN A C 1
ATOM 791 O O . ASN A 1 98 ? 1.409 0.918 8.403 1.00 96.50 98 ASN A O 1
ATOM 795 N N . SER A 1 99 ? 2.665 1.883 6.823 1.00 98.19 99 SER A N 1
ATOM 796 C CA . SER A 1 99 ? 1.911 1.303 5.712 1.00 98.19 99 SER A CA 1
ATOM 797 C C . SER A 1 99 ? 1.909 -0.221 5.738 1.00 98.19 99 SER A C 1
ATOM 799 O O . SER A 1 99 ? 2.917 -0.869 5.462 1.00 98.19 99 SER A O 1
ATOM 801 N N . LEU A 1 100 ? 0.716 -0.796 5.903 1.00 98.50 100 LEU A N 1
ATOM 802 C CA . LEU A 1 100 ? 0.480 -2.194 5.558 1.00 98.50 100 LEU A CA 1
ATOM 803 C C . LEU A 1 100 ? 0.796 -2.433 4.081 1.00 98.50 100 LEU A C 1
ATOM 805 O O . LEU A 1 100 ? 0.260 -1.747 3.201 1.00 98.50 100 LEU A O 1
ATOM 809 N N . ALA A 1 101 ? 1.593 -3.461 3.814 1.00 98.38 101 ALA A N 1
ATOM 810 C CA . ALA A 1 101 ? 1.888 -3.917 2.467 1.00 98.38 101 ALA A CA 1
ATOM 811 C C . ALA A 1 101 ? 1.129 -5.225 2.202 1.00 98.38 101 ALA A C 1
ATOM 813 O O . ALA A 1 101 ? 1.066 -6.101 3.059 1.00 98.38 101 ALA A O 1
ATOM 814 N N . VAL A 1 102 ? 0.507 -5.367 1.032 1.00 98.75 102 VAL A N 1
ATOM 815 C CA . VAL A 1 102 ? -0.405 -6.487 0.754 1.00 98.75 102 VAL A CA 1
ATOM 816 C C . VAL A 1 102 ? 0.038 -7.238 -0.489 1.00 98.75 102 VAL A C 1
ATOM 818 O O . VAL A 1 102 ? 0.103 -6.670 -1.578 1.00 98.75 102 VAL A O 1
ATOM 821 N N . LEU A 1 103 ? 0.295 -8.533 -0.336 1.00 98.81 103 LEU A N 1
ATOM 822 C CA . LEU A 1 103 ? 0.510 -9.445 -1.450 1.00 98.81 103 LEU A CA 1
ATOM 823 C C . LEU A 1 103 ? -0.802 -10.152 -1.785 1.00 98.81 103 LEU A C 1
ATOM 825 O O . LEU A 1 103 ? -1.422 -10.769 -0.920 1.00 98.81 103 LEU A O 1
ATOM 829 N N . VAL A 1 104 ? -1.203 -10.085 -3.051 1.00 98.12 104 VAL A N 1
ATOM 830 C CA . VAL A 1 104 ? -2.364 -10.802 -3.585 1.00 98.12 104 VAL A CA 1
ATOM 831 C C . VAL A 1 104 ? -1.886 -11.837 -4.590 1.00 98.12 104 VAL A C 1
ATOM 833 O O . VAL A 1 104 ? -1.202 -11.504 -5.561 1.00 98.12 104 VAL A O 1
ATOM 836 N N . GLU A 1 105 ? -2.269 -13.091 -4.377 1.00 97.12 105 GLU A N 1
ATOM 837 C CA . GLU A 1 105 ? -1.817 -14.221 -5.180 1.00 97.12 105 GLU A CA 1
ATOM 838 C C . GLU A 1 105 ? -2.988 -15.023 -5.735 1.00 97.12 105 GLU A C 1
ATOM 840 O O . GLU A 1 105 ? -3.997 -15.252 -5.069 1.00 97.12 105 GLU A O 1
ATOM 845 N N . LYS A 1 106 ? -2.839 -15.490 -6.974 1.00 94.75 106 LYS A N 1
ATOM 846 C CA . LYS A 1 106 ? -3.757 -16.446 -7.596 1.00 94.75 106 LYS A CA 1
ATOM 847 C C . LYS A 1 106 ? -3.020 -17.269 -8.629 1.00 94.75 106 LYS A C 1
ATOM 849 O O . LYS A 1 106 ? -2.466 -16.709 -9.567 1.00 94.75 106 LYS A O 1
ATOM 854 N N . ASN A 1 107 ? -3.039 -18.596 -8.487 1.00 91.62 107 ASN A N 1
ATOM 855 C CA . ASN A 1 107 ? -2.423 -19.545 -9.427 1.00 91.62 107 ASN A CA 1
ATOM 856 C C . ASN A 1 107 ? -0.991 -19.145 -9.862 1.00 91.62 107 ASN A C 1
ATOM 858 O O . ASN A 1 107 ? -0.647 -19.243 -11.038 1.00 91.62 107 ASN A O 1
ATOM 862 N N . GLY A 1 108 ? -0.177 -18.652 -8.923 1.00 91.12 108 GLY A N 1
ATOM 863 C CA . GLY A 1 108 ? 1.202 -18.215 -9.172 1.00 91.12 108 GLY A CA 1
ATOM 864 C C . GLY A 1 108 ? 1.361 -16.802 -9.748 1.00 91.12 108 GLY A C 1
ATOM 865 O O . GLY A 1 108 ? 2.493 -16.341 -9.868 1.00 91.12 108 GLY A O 1
ATOM 866 N N . TYR A 1 109 ? 0.269 -16.103 -10.072 1.00 96.00 109 TYR A N 1
ATOM 867 C CA . TYR A 1 109 ? 0.302 -14.677 -10.394 1.00 96.00 109 TYR A CA 1
ATOM 868 C C . TYR A 1 109 ? 0.277 -13.853 -9.105 1.00 96.00 109 TYR A C 1
ATOM 870 O O . TYR A 1 109 ? -0.575 -14.100 -8.250 1.00 96.00 109 TYR A O 1
ATOM 878 N N . ARG A 1 110 ? 1.201 -12.899 -8.963 1.00 97.94 110 ARG A N 1
ATOM 879 C CA . ARG A 1 110 ? 1.480 -12.195 -7.701 1.00 97.94 110 ARG A CA 1
ATOM 880 C C . ARG A 1 110 ? 1.451 -10.681 -7.897 1.00 97.94 110 ARG A C 1
ATOM 882 O O . ARG A 1 110 ? 2.137 -10.156 -8.776 1.00 97.94 110 ARG A O 1
ATOM 889 N N . VAL A 1 111 ? 0.680 -9.983 -7.071 1.00 98.38 111 VAL A N 1
ATOM 890 C CA . VAL A 1 111 ? 0.524 -8.523 -7.096 1.00 98.38 111 VAL A CA 1
ATOM 891 C C . VAL A 1 111 ? 0.915 -7.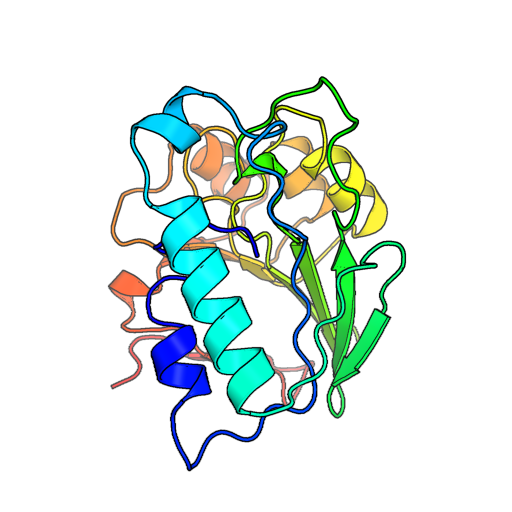966 -5.734 1.00 98.38 111 VAL A C 1
ATOM 893 O O . VAL A 1 111 ? 0.276 -8.293 -4.739 1.00 98.38 111 VAL A O 1
ATOM 896 N N . MET A 1 112 ? 1.942 -7.120 -5.699 1.00 98.75 112 MET A N 1
ATOM 897 C CA . MET A 1 112 ? 2.369 -6.414 -4.494 1.00 98.75 112 MET A CA 1
ATOM 898 C C . MET A 1 112 ? 1.744 -5.019 -4.442 1.00 98.75 112 MET A C 1
ATOM 900 O O . MET A 1 112 ? 1.927 -4.212 -5.356 1.00 98.75 112 MET A O 1
ATOM 904 N N . LEU A 1 113 ? 1.018 -4.731 -3.364 1.00 98.81 113 LEU A N 1
ATOM 905 C CA . LEU A 1 113 ? 0.410 -3.439 -3.070 1.00 98.81 113 LEU A CA 1
ATOM 906 C C . LEU A 1 113 ? 1.120 -2.805 -1.871 1.00 98.81 113 LEU A C 1
ATOM 908 O O . LEU A 1 113 ? 0.798 -3.112 -0.728 1.00 98.81 113 LEU A O 1
ATOM 912 N N . SER A 1 114 ? 2.083 -1.921 -2.126 1.00 98.50 114 SER A N 1
ATOM 913 C CA . SER A 1 114 ? 2.992 -1.422 -1.082 1.00 98.50 114 SER A CA 1
ATOM 914 C C . SER A 1 114 ? 2.447 -0.261 -0.242 1.00 98.50 114 SER A C 1
ATOM 916 O O . SER A 1 114 ? 3.188 0.279 0.566 1.00 98.50 114 SER A O 1
ATOM 918 N N . GLY A 1 115 ? 1.187 0.161 -0.430 1.00 98.44 115 GLY A N 1
ATOM 919 C CA . GLY A 1 115 ? 0.686 1.383 0.214 1.00 98.44 115 GLY A CA 1
ATOM 920 C C . GLY A 1 115 ? 1.644 2.549 -0.036 1.00 98.44 115 GLY A C 1
ATOM 921 O O . GLY A 1 115 ? 2.065 2.735 -1.185 1.00 98.44 115 GLY A O 1
ATOM 922 N N . ASP A 1 116 ? 2.034 3.229 1.045 1.00 98.75 116 ASP A N 1
ATOM 923 C CA . ASP A 1 116 ? 3.096 4.237 1.043 1.00 98.75 116 ASP A CA 1
ATOM 924 C C . ASP A 1 116 ? 4.344 3.823 1.823 1.00 98.75 116 ASP A C 1
ATOM 926 O O . ASP A 1 116 ? 5.162 4.660 2.205 1.00 98.75 116 ASP A O 1
ATOM 930 N N . MET A 1 117 ? 4.528 2.507 1.974 1.00 98.38 117 MET A N 1
ATOM 931 C CA . MET A 1 117 ? 5.707 1.926 2.602 1.00 98.38 117 MET A CA 1
ATOM 932 C C . MET A 1 117 ? 6.971 2.507 1.970 1.00 98.38 117 MET A C 1
ATOM 934 O O . MET A 1 117 ? 7.063 2.698 0.748 1.00 98.38 117 MET A O 1
ATOM 938 N N . ASN A 1 118 ? 7.922 2.835 2.828 1.00 98.12 118 ASN A N 1
ATOM 939 C CA . ASN A 1 118 ? 9.214 3.390 2.476 1.00 98.12 118 ASN A CA 1
ATOM 940 C C . ASN A 1 118 ? 10.311 2.575 3.180 1.00 98.12 118 ASN A C 1
ATOM 942 O O . ASN A 1 118 ? 10.009 1.584 3.836 1.00 98.12 118 ASN A O 1
ATOM 946 N N . ASN A 1 119 ? 11.582 2.941 3.004 1.00 97.75 119 ASN A N 1
ATOM 947 C CA . ASN A 1 119 ? 12.689 2.200 3.621 1.00 97.75 119 ASN A CA 1
ATOM 948 C C . ASN A 1 119 ? 13.476 3.012 4.660 1.00 97.75 119 ASN A C 1
ATOM 950 O O . ASN A 1 119 ? 14.688 2.824 4.780 1.00 97.75 119 ASN A O 1
ATOM 954 N N . TYR A 1 120 ? 12.845 3.961 5.359 1.00 96.44 120 TYR A N 1
ATOM 955 C CA . TYR A 1 120 ? 13.525 4.728 6.411 1.00 96.44 120 TYR A CA 1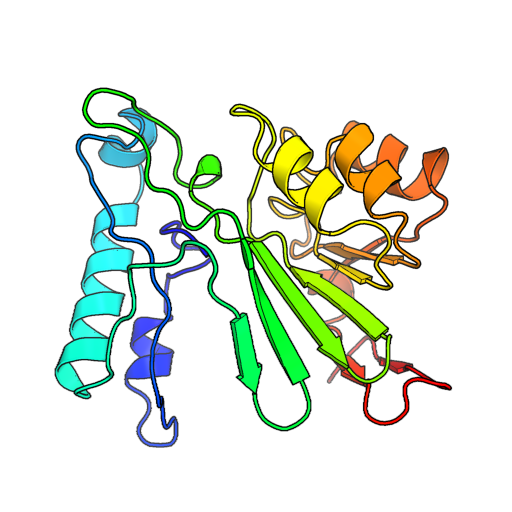
ATOM 956 C C . TYR A 1 120 ? 13.775 3.896 7.678 1.00 96.44 120 TYR A C 1
ATOM 958 O O . TYR A 1 120 ? 14.763 4.143 8.370 1.00 96.44 120 TYR A O 1
ATOM 966 N N . ASP A 1 121 ? 12.955 2.876 7.929 1.00 95.12 121 ASP A N 1
ATOM 967 C CA . ASP A 1 121 ? 13.053 1.935 9.053 1.00 95.12 121 ASP A CA 1
ATOM 968 C C . ASP A 1 121 ? 13.378 0.485 8.634 1.00 95.12 121 ASP A C 1
ATOM 970 O O . ASP A 1 121 ? 13.545 -0.389 9.486 1.00 95.12 121 ASP A O 1
ATOM 974 N N . GLY A 1 122 ? 13.566 0.241 7.333 1.00 96.81 122 GLY A N 1
ATOM 975 C CA . GLY A 1 122 ? 13.965 -1.058 6.783 1.00 96.81 122 GLY A CA 1
ATOM 976 C C . GLY A 1 122 ? 12.807 -1.959 6.345 1.00 96.81 122 GLY A C 1
ATOM 977 O O . GLY A 1 122 ? 13.051 -3.113 5.981 1.00 96.81 122 GLY A O 1
ATOM 978 N N . ASP A 1 123 ? 11.567 -1.464 6.355 1.00 97.31 123 ASP A N 1
ATOM 979 C CA . ASP A 1 123 ? 10.389 -2.260 5.998 1.00 97.31 123 ASP A CA 1
ATOM 980 C C . ASP A 1 123 ? 10.439 -2.808 4.567 1.00 97.31 123 ASP A C 1
ATOM 982 O O . ASP A 1 123 ? 10.096 -3.968 4.323 1.00 97.31 123 ASP A O 1
ATOM 986 N N . GLU A 1 124 ? 10.918 -2.024 3.598 1.00 98.69 124 GLU A N 1
ATOM 987 C CA . GLU A 1 124 ? 11.048 -2.510 2.223 1.00 98.69 124 GLU A CA 1
ATOM 988 C C . GLU A 1 124 ? 12.080 -3.639 2.096 1.00 98.69 124 GLU A C 1
ATOM 990 O O . GLU A 1 124 ? 11.874 -4.563 1.308 1.00 98.69 124 GLU A O 1
ATOM 995 N N . ASP A 1 125 ? 13.155 -3.626 2.883 1.00 98.44 125 ASP A N 1
ATOM 996 C CA . ASP A 1 125 ? 14.141 -4.709 2.871 1.00 98.44 125 ASP A CA 1
ATOM 997 C C . ASP A 1 125 ? 13.552 -6.008 3.450 1.00 98.44 125 ASP A C 1
ATOM 999 O O . ASP A 1 125 ? 13.711 -7.085 2.862 1.00 98.44 125 ASP A O 1
ATOM 1003 N N . GLU A 1 126 ? 12.814 -5.911 4.560 1.00 98.00 126 GLU A N 1
ATOM 1004 C CA . GLU A 1 126 ? 12.145 -7.048 5.204 1.00 98.00 126 GLU A CA 1
ATOM 1005 C C . GLU A 1 126 ? 11.055 -7.645 4.303 1.00 98.00 126 GLU A C 1
ATOM 1007 O O . GLU A 1 126 ? 11.059 -8.847 4.007 1.00 98.00 126 GLU A O 1
ATOM 1012 N N . VAL A 1 127 ? 10.155 -6.800 3.792 1.00 98.44 127 VAL A N 1
ATOM 1013 C CA . VAL A 1 127 ? 9.065 -7.232 2.911 1.00 98.44 127 VAL A CA 1
ATOM 1014 C C . VAL A 1 127 ? 9.613 -7.748 1.583 1.00 98.44 127 VAL A C 1
ATOM 1016 O O . VAL A 1 127 ? 9.142 -8.767 1.080 1.00 98.44 127 VAL A O 1
ATOM 1019 N N . GLY A 1 128 ? 10.633 -7.104 1.011 1.00 98.56 128 GLY A N 1
ATOM 1020 C CA . GLY A 1 128 ? 11.282 -7.560 -0.219 1.00 98.56 128 GLY A CA 1
ATOM 1021 C C . GLY A 1 128 ? 11.867 -8.963 -0.084 1.00 98.56 128 GLY A C 1
ATOM 1022 O O . GLY A 1 128 ? 11.636 -9.813 -0.950 1.00 98.56 128 GLY A O 1
ATOM 1023 N N . ALA A 1 129 ? 12.571 -9.225 1.020 1.00 98.38 129 ALA A N 1
ATOM 1024 C CA . ALA A 1 129 ? 13.150 -10.531 1.314 1.00 98.38 129 ALA A CA 1
ATOM 1025 C C . ALA A 1 129 ? 12.084 -11.619 1.523 1.00 98.38 129 ALA A C 1
ATOM 1027 O O . ALA A 1 129 ? 12.261 -12.744 1.050 1.00 98.38 129 ALA A O 1
ATOM 1028 N N . ALA A 1 130 ? 10.976 -11.291 2.194 1.00 98.12 130 ALA A N 1
ATOM 1029 C CA . ALA A 1 130 ? 9.881 -12.227 2.439 1.00 98.12 130 ALA A CA 1
ATOM 1030 C C . ALA A 1 130 ? 9.058 -12.528 1.173 1.00 98.12 130 ALA A C 1
ATOM 1032 O O . ALA A 1 130 ? 8.643 -13.667 0.948 1.00 98.12 130 ALA A O 1
ATOM 1033 N N . VAL A 1 131 ? 8.817 -11.517 0.333 1.00 98.50 131 VAL A N 1
ATOM 1034 C CA . VAL A 1 131 ? 7.935 -11.632 -0.835 1.00 98.50 131 VAL A CA 1
ATOM 1035 C C . VAL A 1 131 ? 8.670 -12.217 -2.042 1.00 98.50 131 VAL A C 1
ATOM 1037 O O . VAL A 1 131 ? 8.161 -13.154 -2.664 1.00 98.50 131 VAL A O 1
ATOM 1040 N N . GLY A 1 132 ? 9.851 -11.709 -2.402 1.00 98.56 132 GLY A N 1
ATOM 1041 C CA . GLY A 1 132 ? 10.544 -12.089 -3.639 1.00 98.56 132 GLY A CA 1
ATOM 1042 C C . GLY A 1 132 ? 9.759 -11.739 -4.917 1.00 98.56 132 GLY A C 1
ATOM 1043 O O . GLY A 1 132 ? 8.882 -10.882 -4.907 1.00 98.56 132 GLY A O 1
ATOM 1044 N N . ARG A 1 133 ? 10.047 -12.414 -6.041 1.00 98.50 133 ARG A N 1
ATOM 1045 C CA . ARG A 1 133 ? 9.534 -12.016 -7.370 1.00 98.50 133 ARG A CA 1
ATOM 1046 C C . ARG A 1 133 ? 8.004 -11.877 -7.438 1.00 98.50 133 ARG A C 1
ATOM 1048 O O . ARG A 1 133 ? 7.297 -12.854 -7.197 1.00 98.50 133 ARG A O 1
ATOM 1055 N N . VAL A 1 134 ? 7.493 -10.756 -7.941 1.00 98.69 134 VAL A N 1
ATOM 1056 C CA . VAL A 1 134 ? 6.071 -10.530 -8.257 1.00 98.69 134 VAL A CA 1
ATOM 1057 C C . VAL A 1 134 ? 5.860 -10.222 -9.737 1.00 98.69 134 VAL A C 1
ATOM 1059 O O . VAL A 1 134 ? 6.806 -10.003 -10.484 1.00 98.69 134 VAL A O 1
ATOM 1062 N N . ASN A 1 135 ? 4.610 -10.239 -10.195 1.00 97.75 135 ASN A N 1
ATOM 1063 C CA . ASN A 1 135 ? 4.274 -9.819 -11.555 1.00 97.75 135 ASN A CA 1
ATOM 1064 C C . ASN A 1 135 ? 3.979 -8.322 -11.617 1.00 97.75 135 ASN A C 1
ATOM 1066 O O . ASN A 1 135 ? 4.377 -7.654 -12.566 1.00 97.75 135 ASN A O 1
ATOM 1070 N N . VAL A 1 136 ? 3.293 -7.791 -10.605 1.00 98.19 136 VAL A N 1
ATOM 1071 C CA . VAL A 1 136 ? 2.856 -6.392 -10.581 1.00 98.19 136 VAL A CA 1
ATOM 1072 C C . VAL A 1 136 ? 3.235 -5.755 -9.259 1.00 98.19 136 VAL A C 1
ATOM 1074 O O . VAL A 1 136 ? 2.984 -6.334 -8.205 1.00 98.19 136 VAL A O 1
ATOM 1077 N N . LEU A 1 137 ? 3.790 -4.547 -9.325 1.00 98.75 137 LEU A N 1
ATOM 1078 C CA . LEU A 1 137 ? 4.093 -3.719 -8.161 1.00 98.75 137 LEU A CA 1
ATOM 1079 C C . LEU A 1 137 ? 3.293 -2.412 -8.223 1.00 98.75 137 LEU A C 1
ATOM 1081 O O . LEU A 1 137 ? 3.514 -1.599 -9.118 1.00 98.75 137 LEU A O 1
ATOM 1085 N N . LYS A 1 138 ? 2.403 -2.149 -7.262 1.00 98.56 138 LYS A N 1
ATOM 1086 C CA . LYS A 1 138 ? 2.008 -0.761 -6.972 1.00 98.56 138 LYS A CA 1
ATOM 1087 C C . LYS A 1 138 ? 3.199 -0.103 -6.284 1.00 98.56 138 LYS A C 1
ATOM 1089 O O . LYS A 1 138 ? 3.605 -0.560 -5.221 1.00 98.56 138 LYS A O 1
ATOM 1094 N N . LEU A 1 139 ? 3.736 0.959 -6.879 1.00 98.69 139 LEU A N 1
ATOM 1095 C CA . LEU A 1 139 ? 4.843 1.705 -6.285 1.00 98.69 139 LEU A CA 1
ATOM 1096 C C . LEU A 1 139 ? 4.449 2.227 -4.901 1.00 98.69 139 LEU A C 1
ATOM 1098 O O . LEU A 1 139 ? 3.351 2.771 -4.744 1.00 98.69 139 LEU A O 1
ATOM 1102 N N . GLY A 1 140 ? 5.365 2.101 -3.941 1.00 98.56 140 GLY A N 1
ATOM 1103 C CA . GLY A 1 140 ? 5.235 2.760 -2.645 1.00 98.56 140 GLY A CA 1
ATOM 1104 C C . GLY A 1 140 ? 5.185 4.278 -2.817 1.00 98.56 140 GLY A C 1
ATOM 1105 O O . GLY A 1 140 ? 5.892 4.837 -3.666 1.00 98.56 140 GLY A O 1
ATOM 1106 N N . HIS A 1 141 ? 4.314 4.928 -2.054 1.00 98.31 141 HIS A N 1
ATOM 1107 C CA . HIS A 1 141 ? 4.233 6.380 -1.885 1.00 98.31 141 HIS A CA 1
ATOM 1108 C C . HIS A 1 141 ? 4.067 7.100 -3.217 1.00 98.31 141 HIS A C 1
ATOM 1110 O O . HIS A 1 141 ? 4.787 8.031 -3.567 1.00 98.31 141 HIS A O 1
ATOM 1116 N N . HIS A 1 142 ? 3.153 6.578 -4.037 1.00 97.88 142 HIS A N 1
ATOM 1117 C CA . HIS A 1 142 ? 2.872 7.040 -5.401 1.00 97.88 142 HIS A CA 1
ATOM 1118 C C . HIS A 1 142 ? 4.110 7.130 -6.317 1.00 97.88 142 HIS A C 1
ATOM 1120 O O . HIS A 1 142 ? 4.070 7.828 -7.334 1.00 97.88 142 HIS A O 1
ATOM 1126 N N . GLY A 1 143 ? 5.205 6.433 -5.998 1.00 97.88 143 GLY A N 1
ATOM 1127 C CA . GLY A 1 143 ? 6.482 6.539 -6.706 1.00 97.88 143 GLY A CA 1
ATOM 1128 C C . GLY A 1 143 ? 7.308 7.778 -6.344 1.00 97.88 143 GLY A C 1
ATOM 1129 O O . GLY A 1 143 ? 8.102 8.234 -7.174 1.00 97.88 143 GLY A O 1
ATOM 1130 N N . TYR A 1 144 ? 7.110 8.344 -5.154 1.00 98.19 144 TYR A N 1
ATOM 1131 C CA . TYR A 1 144 ? 7.919 9.430 -4.608 1.00 98.19 144 TYR A CA 1
ATOM 1132 C C . TYR A 1 144 ? 9.194 8.931 -3.927 1.00 98.19 144 TYR A C 1
ATOM 1134 O O . TYR A 1 144 ? 9.414 7.741 -3.699 1.00 98.19 144 TYR A O 1
ATOM 1142 N N . ARG A 1 145 ? 10.081 9.884 -3.635 1.00 97.44 145 ARG A N 1
ATOM 1143 C CA . ARG A 1 145 ? 11.365 9.628 -2.989 1.00 97.44 145 ARG A CA 1
ATOM 1144 C C . ARG A 1 145 ? 11.166 9.071 -1.576 1.00 97.44 145 ARG A C 1
ATOM 1146 O O . ARG A 1 145 ? 10.341 9.569 -0.825 1.00 97.44 145 ARG A O 1
ATOM 1153 N N . GLY A 1 146 ? 12.009 8.110 -1.208 1.00 96.31 146 GLY A N 1
ATOM 1154 C CA . GLY A 1 146 ? 11.972 7.426 0.092 1.00 96.31 146 GLY A CA 1
ATOM 1155 C C . GLY A 1 146 ? 11.475 5.989 -0.033 1.00 96.31 146 GLY A C 1
ATOM 1156 O O . GLY A 1 146 ? 11.965 5.122 0.679 1.00 96.31 146 GLY A O 1
ATOM 1157 N N . SER A 1 147 ? 10.618 5.736 -1.022 1.00 98.25 147 SER A N 1
ATOM 1158 C CA . SER A 1 147 ? 10.055 4.418 -1.321 1.00 98.25 147 SER A CA 1
ATOM 1159 C C . SER A 1 147 ? 10.643 3.803 -2.590 1.00 98.25 147 SER A C 1
ATOM 1161 O O . SER A 1 147 ? 11.420 4.426 -3.326 1.00 98.25 147 SER A O 1
ATOM 1163 N N . SER A 1 148 ? 10.244 2.562 -2.858 1.00 98.38 148 SER A N 1
ATOM 1164 C CA . SER A 1 148 ? 10.720 1.719 -3.948 1.00 98.38 148 SER A CA 1
ATOM 1165 C C . SER A 1 148 ? 12.253 1.699 -3.992 1.00 98.38 148 SER A C 1
ATOM 1167 O O . SER A 1 148 ? 12.888 2.143 -4.963 1.00 98.38 148 SER A O 1
ATOM 1169 N N . SER A 1 149 ? 12.862 1.254 -2.887 1.00 98.56 149 SER A N 1
ATOM 1170 C CA . SER A 1 149 ? 14.307 1.088 -2.733 1.00 98.56 149 SER A CA 1
ATOM 1171 C C . SER A 1 149 ? 14.876 0.174 -3.821 1.00 98.56 149 SER A C 1
ATOM 1173 O O . SER A 1 149 ? 14.168 -0.600 -4.468 1.00 98.56 149 SER A O 1
ATOM 1175 N N . ALA A 1 150 ? 16.178 0.300 -4.084 1.00 98.44 150 ALA A N 1
ATOM 1176 C CA . ALA A 1 150 ? 16.808 -0.493 -5.136 1.00 98.44 150 ALA A CA 1
ATOM 1177 C C . ALA A 1 150 ? 16.741 -1.995 -4.819 1.00 98.44 150 ALA A C 1
ATOM 1179 O O . ALA A 1 150 ? 16.422 -2.783 -5.706 1.00 98.44 150 ALA A O 1
ATOM 1180 N N . ASP A 1 151 ? 16.995 -2.370 -3.563 1.00 98.56 151 ASP A N 1
ATOM 1181 C CA . ASP A 1 151 ? 16.991 -3.765 -3.131 1.00 98.56 151 ASP A CA 1
ATOM 1182 C C . ASP A 1 151 ? 15.575 -4.342 -3.091 1.00 98.56 151 ASP A C 1
ATOM 1184 O O . ASP A 1 151 ? 15.373 -5.466 -3.548 1.00 98.56 151 ASP A O 1
ATOM 1188 N N . TYR A 1 152 ? 14.577 -3.547 -2.696 1.00 98.81 152 TYR A N 1
ATOM 1189 C CA . TYR A 1 152 ? 13.173 -3.947 -2.753 1.00 98.81 152 TYR A CA 1
ATOM 1190 C C . TYR A 1 152 ? 12.706 -4.223 -4.178 1.00 98.81 152 TYR A C 1
ATOM 1192 O O . TYR A 1 152 ? 12.228 -5.314 -4.484 1.00 98.81 152 TYR A O 1
ATOM 1200 N N . VAL A 1 153 ? 12.899 -3.265 -5.088 1.00 98.81 153 VAL A N 1
ATOM 1201 C CA . VAL A 1 153 ? 12.470 -3.414 -6.485 1.00 98.81 153 VAL A CA 1
ATOM 1202 C C . VAL A 1 153 ? 13.207 -4.579 -7.154 1.00 98.81 153 VAL A C 1
ATOM 1204 O O . VAL A 1 153 ? 12.590 -5.334 -7.901 1.00 98.81 153 VAL A O 1
ATOM 1207 N N . LYS A 1 154 ? 14.489 -4.782 -6.838 1.00 98.75 154 LYS A N 1
ATOM 1208 C CA . LYS A 1 154 ? 15.278 -5.918 -7.328 1.00 98.75 154 LYS A CA 1
ATOM 1209 C C . LYS A 1 154 ? 14.806 -7.261 -6.766 1.00 98.75 154 LYS A C 1
ATOM 1211 O O . LYS A 1 154 ? 14.730 -8.234 -7.512 1.00 98.75 154 LYS A O 1
ATOM 1216 N N . ALA A 1 155 ? 14.490 -7.339 -5.473 1.00 98.75 155 ALA A N 1
ATOM 1217 C CA . ALA A 1 155 ? 13.953 -8.552 -4.857 1.00 98.75 155 ALA A CA 1
ATOM 1218 C C . ALA A 1 155 ? 12.594 -8.928 -5.465 1.00 98.75 155 ALA A C 1
ATOM 1220 O O . ALA A 1 155 ? 12.328 -10.101 -5.738 1.00 98.75 155 ALA A O 1
ATOM 1221 N N . LEU A 1 156 ? 11.763 -7.917 -5.729 1.00 98.81 156 LEU A N 1
ATOM 1222 C CA . LEU A 1 156 ? 10.449 -8.076 -6.331 1.00 98.81 156 LEU A CA 1
ATOM 1223 C C . LEU A 1 156 ? 10.484 -8.324 -7.843 1.00 98.81 156 LEU A C 1
ATOM 1225 O O . LEU A 1 156 ? 9.560 -8.955 -8.345 1.00 98.81 156 LEU A O 1
ATOM 1229 N N . SER A 1 157 ? 11.496 -7.841 -8.570 1.00 98.62 157 SER A N 1
ATOM 1230 C CA . SER A 1 157 ? 11.676 -7.994 -10.027 1.00 98.62 157 SER A CA 1
ATOM 1231 C C . SER A 1 157 ? 10.343 -8.013 -10.816 1.00 98.62 157 SER A C 1
ATOM 1233 O O . SER A 1 157 ? 9.991 -9.035 -11.419 1.00 98.62 157 SER A O 1
ATOM 1235 N N . PRO A 1 158 ? 9.534 -6.932 -10.730 1.00 98.44 158 PRO A N 1
ATOM 1236 C CA . PRO A 1 158 ? 8.179 -6.919 -11.273 1.00 98.44 158 PRO A CA 1
ATOM 1237 C C . PRO A 1 158 ? 8.173 -6.886 -12.806 1.00 98.44 158 PRO A C 1
ATOM 1239 O O . PRO A 1 158 ? 9.018 -6.240 -13.420 1.00 98.44 158 PRO A O 1
ATOM 1242 N N . ASP A 1 159 ? 7.162 -7.493 -13.436 1.00 97.31 159 ASP A N 1
ATOM 1243 C CA . ASP A 1 159 ? 6.980 -7.408 -14.894 1.00 97.31 159 ASP A CA 1
ATOM 1244 C C . ASP A 1 159 ? 6.568 -5.988 -15.321 1.00 97.31 159 ASP A C 1
ATOM 1246 O O . ASP A 1 159 ? 6.931 -5.522 -16.400 1.00 97.31 159 ASP A O 1
ATOM 1250 N N . PHE A 1 160 ? 5.806 -5.291 -14.473 1.00 97.12 160 PHE A N 1
ATOM 1251 C CA . PHE A 1 160 ? 5.498 -3.867 -14.597 1.00 97.12 160 PHE A CA 1
ATOM 1252 C C . PHE A 1 160 ? 5.071 -3.270 -13.253 1.00 97.12 160 PHE A C 1
ATOM 1254 O O . PHE A 1 160 ? 4.711 -3.981 -12.311 1.00 97.12 160 PHE A O 1
ATOM 1261 N N . ALA A 1 161 ? 5.072 -1.941 -13.178 1.00 98.19 161 ALA A N 1
ATOM 1262 C CA . ALA A 1 161 ? 4.656 -1.205 -11.995 1.00 98.19 161 ALA A CA 1
ATOM 1263 C C . ALA A 1 161 ? 3.497 -0.236 -12.271 1.00 98.19 161 ALA A C 1
ATOM 1265 O O . ALA A 1 161 ? 3.294 0.230 -13.395 1.00 98.19 161 ALA A O 1
ATOM 1266 N N . ILE A 1 162 ? 2.735 0.079 -11.224 1.00 98.00 162 ILE A N 1
ATOM 1267 C CA . ILE A 1 162 ? 1.595 0.997 -11.254 1.00 98.00 162 ILE A CA 1
ATOM 1268 C C . ILE A 1 162 ? 1.834 2.146 -10.272 1.00 98.00 162 ILE A C 1
ATOM 1270 O O . ILE A 1 162 ? 2.147 1.937 -9.102 1.00 98.00 162 ILE A O 1
ATOM 1274 N N . GLN A 1 163 ? 1.639 3.368 -10.754 1.00 97.19 163 GLN A N 1
ATOM 1275 C CA . GLN A 1 163 ? 1.711 4.614 -10.007 1.00 97.19 163 GLN A CA 1
ATOM 1276 C C . GLN A 1 163 ? 0.304 5.179 -9.772 1.00 97.19 163 GLN A C 1
ATOM 1278 O O . GLN A 1 163 ? -0.496 5.275 -10.704 1.00 97.19 163 GLN A O 1
ATOM 1283 N N . THR A 1 164 ? 0.023 5.624 -8.547 1.00 96.38 164 THR A N 1
ATOM 1284 C CA . THR A 1 164 ? -1.282 6.170 -8.134 1.00 96.38 164 THR A CA 1
ATOM 1285 C C . THR A 1 164 ? -1.269 7.692 -7.966 1.00 96.38 164 THR A C 1
ATOM 1287 O O . THR A 1 164 ? -1.785 8.217 -6.988 1.00 96.38 164 THR A O 1
ATOM 1290 N N . THR A 1 165 ? -0.642 8.412 -8.901 1.00 94.56 165 THR A N 1
ATOM 1291 C CA . THR A 1 165 ? -0.671 9.885 -8.984 1.00 94.56 165 THR A CA 1
ATOM 1292 C C . THR A 1 165 ? -0.513 10.349 -10.436 1.00 94.56 165 THR A C 1
ATOM 1294 O O . THR A 1 165 ? -0.083 9.584 -11.308 1.00 94.56 165 THR A O 1
ATOM 1297 N N . GLY A 1 166 ? -0.882 11.605 -10.704 1.00 91.38 166 GLY A N 1
ATOM 1298 C CA . GLY A 1 166 ? -0.606 12.302 -11.964 1.00 91.38 166 GLY A CA 1
ATOM 1299 C C . GLY A 1 166 ? 0.773 12.967 -11.997 1.00 91.38 166 GLY A C 1
ATOM 1300 O O . GLY A 1 166 ? 1.251 13.338 -13.073 1.00 91.38 166 GLY A O 1
ATOM 1301 N N . ASN A 1 167 ? 1.424 13.093 -10.837 1.00 94.75 167 ASN A N 1
ATOM 1302 C CA . ASN A 1 167 ? 2.749 13.684 -10.721 1.00 94.75 167 ASN A CA 1
ATOM 1303 C C . ASN A 1 167 ? 3.827 12.795 -11.365 1.00 94.75 167 ASN A C 1
ATOM 1305 O O . ASN A 1 167 ? 3.682 11.569 -11.419 1.00 94.75 167 ASN A O 1
ATOM 1309 N N . PRO A 1 168 ? 4.936 13.383 -11.849 1.00 95.75 168 PRO A N 1
ATOM 1310 C CA . PRO A 1 168 ? 6.072 12.603 -12.318 1.00 95.75 168 PRO A CA 1
ATOM 1311 C C . PRO A 1 168 ? 6.585 11.652 -11.230 1.00 95.75 168 PRO A C 1
ATOM 1313 O O . PRO A 1 168 ? 6.733 12.057 -10.080 1.00 95.75 168 PRO A O 1
ATOM 1316 N N . VAL A 1 169 ? 6.889 10.407 -11.610 1.00 97.44 169 VAL A N 1
ATOM 1317 C CA . VAL A 1 169 ? 7.654 9.481 -10.758 1.00 97.44 169 VAL A CA 1
ATOM 1318 C C . VAL A 1 169 ? 8.985 10.141 -10.403 1.00 97.44 169 VAL A C 1
ATOM 1320 O O . VAL A 1 169 ? 9.632 10.718 -11.288 1.00 97.44 169 VAL A O 1
ATOM 1323 N N . ASP A 1 170 ? 9.406 10.025 -9.142 1.00 98.38 170 ASP A N 1
ATOM 1324 C CA . ASP A 1 170 ? 10.728 10.472 -8.714 1.00 98.38 170 ASP A CA 1
ATOM 1325 C C . ASP A 1 170 ? 11.825 9.861 -9.604 1.00 98.38 170 ASP A C 1
ATOM 1327 O O . ASP A 1 170 ? 11.755 8.700 -10.023 1.00 98.38 170 ASP A O 1
ATOM 1331 N N . LEU A 1 171 ? 12.860 10.643 -9.919 1.00 97.94 171 LEU A N 1
ATOM 1332 C CA . LEU A 1 171 ? 13.902 10.194 -10.841 1.00 97.94 171 LEU A CA 1
ATOM 1333 C C . LEU A 1 171 ? 14.652 8.967 -10.302 1.00 97.94 171 LEU A C 1
ATOM 1335 O O . LEU A 1 171 ? 14.974 8.072 -11.081 1.00 97.94 171 LEU A O 1
ATOM 1339 N N . GLY A 1 172 ? 14.904 8.898 -8.993 1.00 98.19 172 GLY A N 1
ATOM 1340 C CA . GLY A 1 172 ? 15.562 7.759 -8.357 1.00 98.19 172 GLY A CA 1
ATOM 1341 C C . GLY A 1 172 ? 14.715 6.492 -8.434 1.00 98.19 172 GLY A C 1
ATOM 1342 O O . GLY A 1 172 ? 15.224 5.440 -8.823 1.00 98.19 172 GLY A O 1
ATOM 1343 N N . VAL A 1 173 ? 13.415 6.607 -8.153 1.00 98.38 173 VAL A N 1
ATOM 1344 C CA . VAL A 1 173 ? 12.457 5.498 -8.307 1.00 98.38 173 VAL A CA 1
ATOM 1345 C C . VAL A 1 173 ? 12.411 5.027 -9.761 1.00 98.38 173 VAL A C 1
ATOM 1347 O O . VAL A 1 173 ? 12.562 3.837 -10.039 1.00 98.38 173 VAL A O 1
ATOM 1350 N N . LYS A 1 174 ? 12.304 5.955 -10.717 1.00 98.06 174 LYS A N 1
ATOM 1351 C CA . LYS A 1 174 ? 12.275 5.632 -12.149 1.00 98.06 174 LYS A CA 1
ATOM 1352 C C . LYS A 1 174 ? 13.556 4.937 -12.625 1.00 98.06 174 LYS A C 1
ATOM 1354 O O . LYS A 1 174 ? 13.476 4.007 -13.427 1.00 98.06 174 LYS A O 1
ATOM 1359 N N . LEU A 1 175 ? 14.726 5.369 -12.143 1.00 98.25 175 LEU A N 1
ATOM 1360 C CA . LEU A 1 175 ? 16.019 4.733 -12.429 1.00 98.25 175 LEU A CA 1
ATOM 1361 C C . LEU A 1 175 ? 16.056 3.273 -11.970 1.00 98.25 175 LEU A C 1
ATOM 1363 O O . LEU A 1 175 ? 16.502 2.418 -12.728 1.00 98.25 175 LEU A O 1
ATOM 1367 N N . ARG A 1 176 ? 15.538 2.971 -10.780 1.00 98.19 176 ARG A N 1
ATOM 1368 C CA . ARG A 1 176 ? 15.505 1.600 -10.249 1.00 98.19 176 ARG A CA 1
ATOM 1369 C C . ARG A 1 176 ? 14.500 0.729 -11.001 1.00 98.19 176 ARG A C 1
ATOM 1371 O O . ARG A 1 176 ? 14.857 -0.319 -11.522 1.00 98.19 176 ARG A O 1
ATOM 1378 N N . VAL A 1 177 ? 13.260 1.195 -11.121 1.00 98.31 177 VAL A N 1
ATOM 1379 C CA . VAL A 1 177 ? 12.156 0.387 -11.657 1.00 98.31 177 VAL A CA 1
ATOM 1380 C C . VAL A 1 177 ? 12.284 0.180 -13.165 1.00 98.31 177 VAL A C 1
ATOM 1382 O O . VAL A 1 177 ? 12.273 -0.950 -13.639 1.00 98.31 177 VAL A O 1
ATOM 1385 N N . THR A 1 178 ? 12.445 1.256 -13.938 1.00 97.25 178 THR A N 1
ATOM 1386 C CA . THR A 1 178 ? 12.425 1.154 -15.404 1.00 97.25 178 THR A CA 1
ATOM 1387 C C . THR A 1 178 ? 13.798 0.899 -15.996 1.00 97.25 178 THR A C 1
ATOM 1389 O O . THR A 1 178 ? 13.918 0.114 -16.930 1.00 97.25 178 THR A O 1
ATOM 1392 N N . PHE A 1 179 ? 14.838 1.571 -15.502 1.00 94.75 179 PHE A N 1
ATOM 1393 C CA . PHE A 1 179 ? 16.153 1.479 -16.136 1.00 94.75 179 PHE A CA 1
ATOM 1394 C C . PHE A 1 179 ? 16.994 0.313 -15.609 1.00 94.75 179 PHE A C 1
ATOM 1396 O O . PHE A 1 179 ? 17.708 -0.291 -16.404 1.00 94.75 179 PHE A O 1
ATOM 1403 N N . ALA A 1 180 ? 16.916 -0.011 -14.313 1.00 96.19 180 ALA A N 1
ATOM 1404 C CA . ALA A 1 180 ? 17.658 -1.136 -13.745 1.00 96.19 180 ALA A CA 1
ATOM 1405 C C . ALA A 1 180 ? 16.917 -2.469 -13.940 1.00 96.19 180 ALA A C 1
ATOM 1407 O O . ALA A 1 180 ? 17.502 -3.403 -14.479 1.00 96.19 180 ALA A O 1
ATOM 1408 N N . GLU A 1 181 ? 15.631 -2.534 -13.577 1.00 97.81 181 GLU A N 1
ATOM 1409 C CA . GLU A 1 181 ? 14.842 -3.779 -13.633 1.00 97.81 181 GLU A CA 1
ATOM 1410 C C . GLU A 1 181 ? 14.017 -3.948 -14.922 1.00 97.81 181 GLU A C 1
ATOM 1412 O O . GLU A 1 181 ? 13.434 -5.002 -15.158 1.00 97.81 181 GLU A O 1
ATOM 1417 N N . GLY A 1 182 ? 13.971 -2.938 -15.797 1.00 97.50 182 GLY A N 1
ATOM 1418 C CA . GLY A 1 182 ? 13.264 -3.035 -17.080 1.00 97.50 182 GLY A CA 1
ATOM 1419 C C . GLY A 1 182 ? 11.734 -2.984 -16.981 1.00 97.50 182 GLY A C 1
ATOM 1420 O O . GLY A 1 182 ? 11.060 -3.174 -17.993 1.00 97.50 182 GLY A O 1
ATOM 1421 N N . ALA A 1 183 ? 11.177 -2.697 -15.801 1.00 97.94 183 ALA A N 1
ATOM 1422 C CA . ALA A 1 183 ? 9.739 -2.670 -15.572 1.00 97.94 183 ALA A CA 1
ATOM 1423 C C . ALA A 1 183 ? 9.123 -1.335 -16.054 1.00 97.94 183 ALA A C 1
ATOM 1425 O O . ALA A 1 183 ? 9.472 -0.256 -15.546 1.00 97.94 183 ALA A O 1
ATOM 1426 N N . PRO A 1 184 ? 8.190 -1.348 -17.025 1.00 96.81 184 PRO A N 1
ATOM 1427 C CA . PRO A 1 184 ? 7.449 -0.149 -17.394 1.00 96.81 184 PRO A CA 1
ATOM 1428 C C . PRO A 1 184 ? 6.538 0.297 -16.242 1.00 96.81 184 PRO A C 1
ATOM 1430 O O . PRO A 1 184 ? 6.016 -0.525 -15.490 1.00 96.81 184 PRO A O 1
ATOM 1433 N N . ILE A 1 185 ? 6.328 1.611 -16.123 1.00 96.75 185 ILE A N 1
ATOM 1434 C CA . ILE A 1 185 ? 5.447 2.212 -15.113 1.00 96.75 185 ILE A CA 1
ATOM 1435 C C . ILE A 1 185 ? 4.203 2.781 -15.797 1.00 96.75 185 ILE A C 1
ATOM 1437 O O . ILE A 1 185 ? 4.318 3.626 -16.689 1.00 96.75 185 ILE A O 1
ATOM 1441 N N . TYR A 1 186 ? 3.024 2.372 -15.333 1.00 95.19 186 TYR A N 1
ATOM 1442 C CA . TYR A 1 186 ? 1.726 2.902 -15.757 1.00 95.19 186 TYR A CA 1
ATOM 1443 C C . TYR A 1 186 ? 1.129 3.793 -14.666 1.00 95.19 186 TYR A C 1
ATOM 1445 O O . TYR A 1 186 ? 1.260 3.488 -13.487 1.00 95.19 186 TYR A O 1
ATOM 1453 N N . SER A 1 187 ? 0.459 4.887 -15.032 1.00 93.81 187 SER A N 1
ATOM 1454 C CA . SER A 1 187 ? -0.187 5.795 -14.068 1.00 93.81 187 SER A CA 1
ATOM 1455 C C . SER A 1 187 ? -1.700 5.649 -14.137 1.00 93.81 187 SER A C 1
ATOM 1457 O O . SER A 1 187 ? -2.280 5.761 -15.217 1.00 93.81 187 SER A O 1
ATOM 1459 N N . THR A 1 188 ? -2.348 5.451 -12.989 1.00 93.06 188 THR A N 1
ATOM 1460 C CA . THR A 1 188 ? -3.814 5.360 -12.924 1.00 93.06 188 THR A CA 1
ATOM 1461 C C . THR A 1 188 ? -4.487 6.659 -13.355 1.00 93.06 188 THR A C 1
ATOM 1463 O O . THR A 1 188 ? -5.515 6.609 -14.018 1.00 93.06 188 THR A O 1
ATOM 1466 N N . VAL A 1 189 ? -3.893 7.819 -13.061 1.00 90.81 189 VAL A N 1
ATOM 1467 C CA . VAL A 1 189 ? -4.444 9.127 -13.456 1.00 90.81 189 VAL A CA 1
ATOM 1468 C C . VAL A 1 189 ? -4.386 9.319 -14.969 1.00 90.81 189 VAL A C 1
ATOM 1470 O O . VAL A 1 189 ? -5.344 9.797 -15.566 1.00 90.81 189 VAL A O 1
ATOM 1473 N N . LYS A 1 190 ? -3.286 8.908 -15.611 1.00 88.56 190 LYS A N 1
ATOM 1474 C CA . LYS A 1 190 ? -3.142 9.024 -17.073 1.00 88.56 190 LYS A CA 1
ATOM 1475 C C . LYS A 1 190 ? -4.082 8.103 -17.846 1.00 88.56 190 LYS A C 1
ATOM 1477 O O . LYS A 1 190 ? -4.373 8.408 -18.995 1.00 88.56 190 LYS A O 1
ATOM 1482 N N . HIS A 1 191 ? -4.531 7.024 -17.209 1.00 86.88 191 HIS A N 1
ATOM 1483 C CA . HIS A 1 191 ? -5.359 5.991 -17.822 1.00 86.88 191 HIS A CA 1
ATOM 1484 C C . HIS A 1 191 ? -6.793 5.935 -17.281 1.00 86.88 191 HIS A C 1
ATOM 1486 O O . HIS A 1 191 ? -7.512 4.988 -17.567 1.00 86.88 191 HIS A O 1
ATOM 1492 N N . ASN A 1 192 ? -7.223 6.921 -16.488 1.00 86.62 192 ASN A N 1
ATOM 1493 C CA . ASN A 1 192 ? -8.532 6.920 -15.827 1.00 86.62 192 ASN A CA 1
ATOM 1494 C C . ASN A 1 192 ? -8.860 5.588 -15.114 1.00 86.62 192 ASN A C 1
ATOM 1496 O O . ASN A 1 192 ? -9.934 5.009 -15.255 1.00 86.62 192 ASN A O 1
ATOM 1500 N N . GLY A 1 193 ? -7.886 5.079 -14.366 1.00 88.44 193 GLY A N 1
ATOM 1501 C CA . GLY A 1 193 ? -7.938 3.759 -13.757 1.00 88.44 193 GLY A CA 1
ATOM 1502 C C . GLY A 1 193 ? -7.246 2.687 -14.595 1.00 88.44 193 GLY A C 1
ATOM 1503 O O . GLY A 1 193 ? -6.948 2.840 -15.775 1.00 88.44 193 GLY A O 1
ATOM 1504 N N . ILE A 1 194 ? -6.927 1.581 -13.934 1.00 90.75 194 ILE A N 1
ATOM 1505 C CA . ILE A 1 194 ? -6.272 0.427 -14.542 1.00 90.75 194 ILE A CA 1
ATOM 1506 C C . ILE A 1 194 ? -6.969 -0.814 -13.992 1.00 90.75 194 ILE A C 1
ATOM 1508 O O . ILE A 1 194 ? -7.088 -0.960 -12.777 1.00 90.75 194 ILE A O 1
ATOM 1512 N N . ILE A 1 195 ? -7.411 -1.712 -14.875 1.00 91.94 195 ILE A N 1
ATOM 1513 C CA . ILE A 1 195 ? -7.964 -3.014 -14.488 1.00 91.94 195 ILE A CA 1
ATOM 1514 C C . ILE A 1 195 ? -6.959 -4.077 -14.876 1.00 91.94 195 ILE A C 1
ATOM 1516 O O . ILE A 1 195 ? -6.593 -4.227 -16.043 1.00 91.94 195 ILE A O 1
ATOM 1520 N N . LEU A 1 196 ? -6.560 -4.847 -13.874 1.00 90.56 196 LEU A N 1
ATOM 1521 C CA . LEU A 1 196 ? -5.807 -6.065 -14.057 1.00 90.56 196 LEU A CA 1
ATOM 1522 C C . LEU A 1 196 ? -6.765 -7.259 -13.968 1.00 90.56 196 LEU A C 1
ATOM 1524 O O . LEU A 1 196 ? -7.243 -7.610 -12.890 1.00 90.56 196 LEU A O 1
ATOM 1528 N N . ASP A 1 197 ? -7.042 -7.888 -15.106 1.00 89.19 197 ASP A N 1
ATOM 1529 C CA . ASP A 1 197 ? -7.843 -9.109 -15.172 1.00 89.19 197 ASP A CA 1
ATOM 1530 C C . ASP A 1 197 ? -6.942 -10.341 -15.032 1.00 89.19 197 ASP A C 1
ATOM 1532 O O . ASP A 1 197 ? -6.227 -10.729 -15.960 1.00 89.19 197 ASP A O 1
ATOM 1536 N N . ILE A 1 198 ? -7.011 -10.961 -13.853 1.00 85.62 198 ILE A N 1
ATOM 1537 C CA . ILE A 1 198 ? -6.344 -12.223 -13.499 1.00 85.62 198 ILE A CA 1
ATOM 1538 C C . ILE A 1 198 ? -7.329 -13.394 -13.419 1.00 85.62 198 ILE A C 1
ATOM 1540 O O . ILE A 1 198 ? -7.158 -14.337 -12.642 1.00 85.62 198 ILE A O 1
ATOM 1544 N N . THR A 1 199 ? -8.398 -13.369 -14.217 1.00 80.38 199 THR A N 1
ATOM 1545 C CA . THR A 1 199 ? -9.301 -14.523 -14.371 1.00 80.38 199 THR A CA 1
ATOM 1546 C C . THR A 1 199 ? -8.571 -15.709 -15.006 1.00 80.38 199 THR A C 1
ATOM 1548 O O . THR A 1 199 ? -8.804 -16.854 -14.620 1.00 80.38 199 THR A O 1
ATOM 1551 N N . ARG A 1 200 ? -7.643 -15.429 -15.931 1.00 75.31 200 ARG A N 1
ATOM 1552 C CA . ARG A 1 200 ? -6.787 -16.401 -16.622 1.00 75.31 200 ARG A CA 1
ATOM 1553 C C . ARG A 1 200 ? -5.324 -15.998 -16.473 1.00 75.31 200 ARG A C 1
ATOM 1555 O O . ARG A 1 200 ? -4.865 -15.084 -17.147 1.00 75.31 200 ARG A O 1
ATOM 1562 N N . VAL A 1 201 ? -4.609 -16.655 -15.563 1.00 69.62 201 VAL A N 1
ATOM 1563 C CA . VAL A 1 201 ? -3.227 -16.291 -15.190 1.00 69.62 201 VAL A CA 1
ATOM 1564 C C . VAL A 1 201 ? -2.187 -16.579 -16.272 1.00 69.62 201 VAL A C 1
ATOM 1566 O O . VAL A 1 201 ? -1.101 -16.016 -16.238 1.00 69.62 201 VAL A O 1
ATOM 1569 N N . ASP A 1 202 ? -2.525 -17.423 -17.245 1.00 70.69 202 ASP A N 1
ATOM 1570 C CA . ASP A 1 202 ? -1.768 -17.652 -18.479 1.00 70.69 202 ASP A CA 1
ATOM 1571 C C . ASP A 1 202 ? -1.877 -16.474 -19.459 1.00 70.69 202 ASP A C 1
ATOM 1573 O O . ASP A 1 202 ? -1.011 -16.281 -20.310 1.00 70.69 202 ASP A O 1
ATOM 1577 N N . THR A 1 203 ? -2.937 -15.673 -19.338 1.00 68.06 203 THR A N 1
ATOM 1578 C CA . THR A 1 203 ? -3.220 -14.529 -20.209 1.00 68.06 203 THR A CA 1
ATOM 1579 C C . THR A 1 203 ? -3.747 -13.336 -19.399 1.00 68.06 203 THR A C 1
ATOM 1581 O O . THR A 1 203 ? -4.881 -12.902 -19.640 1.00 68.06 203 THR A O 1
ATOM 1584 N N . PRO A 1 204 ? -2.983 -12.818 -18.419 1.00 71.75 204 PRO A N 1
ATOM 1585 C CA . PRO A 1 204 ? -3.394 -11.654 -17.648 1.00 71.75 204 PRO A CA 1
ATOM 1586 C C . PRO A 1 204 ? -3.533 -10.460 -18.595 1.00 71.75 204 PRO A C 1
ATOM 1588 O O . PRO A 1 204 ? -2.714 -10.269 -19.499 1.00 71.75 204 PRO A O 1
ATOM 1591 N N . LYS A 1 205 ? -4.590 -9.668 -18.417 1.00 78.62 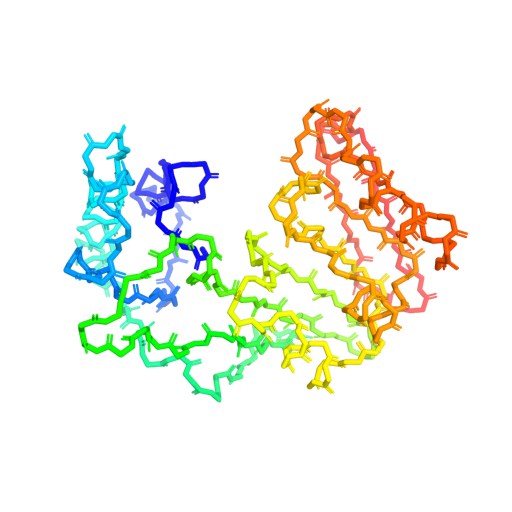205 LYS A N 1
ATOM 1592 C CA . LYS A 1 205 ? -4.853 -8.500 -19.265 1.00 78.62 205 LYS A CA 1
ATOM 1593 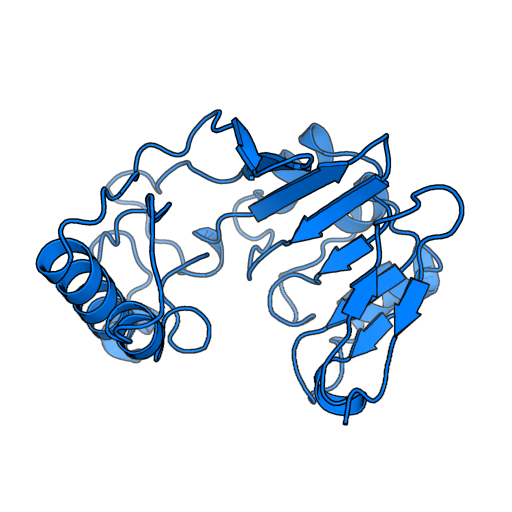C C . LYS A 1 205 ? -4.826 -7.230 -18.442 1.00 78.62 205 LYS A C 1
ATOM 1595 O O . LYS A 1 205 ? -5.510 -7.125 -17.428 1.00 78.62 205 LYS A O 1
ATOM 1600 N N . LEU A 1 206 ? -4.056 -6.267 -18.929 1.00 81.00 206 LEU A N 1
ATOM 1601 C CA . LEU A 1 206 ? -4.033 -4.908 -18.425 1.00 81.00 206 LEU A CA 1
ATOM 1602 C C . LEU A 1 206 ? -4.936 -4.056 -19.317 1.00 81.00 206 LEU A C 1
ATOM 1604 O O . LEU A 1 206 ? -4.630 -3.863 -20.494 1.00 81.00 206 LEU A O 1
ATOM 1608 N N . TYR A 1 207 ? -6.041 -3.569 -18.765 1.00 82.88 207 TYR A N 1
ATOM 1609 C CA . TYR A 1 207 ? -6.893 -2.584 -19.420 1.00 82.88 207 TYR A CA 1
ATOM 1610 C C . TYR A 1 207 ? -6.564 -1.198 -18.875 1.00 82.88 207 TYR A C 1
ATOM 1612 O O . TYR A 1 207 ? -6.443 -1.005 -17.663 1.00 82.88 207 TYR A O 1
ATOM 1620 N N . GLN A 1 208 ? -6.410 -0.257 -19.795 1.00 79.88 208 GLN A N 1
ATOM 1621 C CA . GLN A 1 208 ? -6.127 1.154 -19.559 1.00 79.88 208 GLN A CA 1
ATOM 1622 C C . GLN A 1 208 ? -7.239 1.971 -20.216 1.00 79.88 208 GLN A C 1
ATOM 1624 O O . GLN A 1 208 ? -7.902 1.463 -21.121 1.00 79.88 208 GLN A O 1
ATOM 1629 N N . ASP A 1 209 ? -7.422 3.213 -19.777 1.00 78.62 209 ASP A N 1
ATOM 1630 C CA . ASP A 1 209 ? -8.403 4.155 -20.327 1.00 78.62 209 ASP A CA 1
ATOM 1631 C C . ASP A 1 209 ? -9.847 3.672 -20.110 1.00 78.62 209 ASP A C 1
ATOM 1633 O O . ASP A 1 209 ? -10.641 3.560 -21.041 1.00 78.62 209 ASP A O 1
ATOM 1637 N N . ILE A 1 210 ? -10.183 3.337 -18.858 1.00 66.50 210 ILE A N 1
ATOM 1638 C CA . ILE A 1 210 ? -11.494 2.779 -18.498 1.00 66.50 210 ILE A CA 1
ATOM 1639 C C . ILE A 1 210 ? -12.512 3.916 -18.375 1.00 66.50 210 ILE A C 1
ATOM 1641 O O . ILE A 1 210 ? -12.628 4.543 -17.320 1.00 66.50 210 ILE A O 1
ATOM 1645 N N . LEU A 1 211 ? -13.237 4.168 -19.469 1.00 52.69 211 LEU A N 1
ATOM 1646 C CA . LEU A 1 211 ? -14.482 4.945 -19.558 1.00 52.69 211 LEU A CA 1
ATOM 1647 C C . LEU A 1 211 ? -15.408 4.334 -20.612 1.00 52.69 211 LEU A C 1
ATOM 1649 O O . LEU A 1 211 ? -14.918 4.029 -21.723 1.00 52.69 211 LEU A O 1
#

Radius of gyration: 17.12 Å; chains: 1; bounding box: 44×39×43 Å

pLDDT: mean 95.13, std 6.44, range [52.69, 98.81]

Organism: NCBI:txid2840953

InterPro domains:
  IPR001279 Metallo-beta-lactamase [PF12706] (1-138)
  IPR036866 Ribonuclease Z/Hydroxyacylglutathione hydrolase-like [G3DSA:3.60.15.10] (1-201)
  IPR036866 Ribonuclease Z/Hydroxyacylglutathione hydrolase-like [SSF56281] (1-171)
  IPR052159 Bacterial competence-related DNA uptake protein [PTHR30619] (1-166)